Protein AF-A0A958C5R4-F1 (afdb_monomer)

Solvent-accessible surface area (backbone atoms only — not comparable to full-atom values): 11980 Å² total; per-residue (Å²): 139,87,85,83,85,81,81,82,80,84,80,78,79,59,73,69,59,58,53,53,52,53,52,54,52,53,56,53,52,53,53,55,43,51,61,51,48,61,45,101,79,60,52,79,86,59,28,69,78,66,82,50,62,76,49,73,62,25,54,48,51,57,56,62,72,44,76,80,83,72,62,83,81,69,66,73,81,68,53,50,37,30,40,40,36,58,61,60,39,29,30,43,47,38,73,72,65,40,56,92,70,32,37,52,25,39,54,88,79,58,67,60,53,90,69,40,35,44,37,62,84,44,87,55,32,48,82,47,95,88,20,85,71,52,66,51,62,72,54,56,16,40,46,45,50,90,65,69,73,25,41,48,79,48,59,62,44,7,30,8,51,69,34,65,32,50,45,70,87,26,12,20,16,26,37,21,36,48,78,69,82,78,58,83,93,59,85,82,53,66,62,41,74,39,58,44,39,6,47,53,62,34,21,33,31,24,28,48,113

pLDDT: mean 83.39, std 17.97, range [44.22, 98.81]

Nearest PDB structures (foldseek):
  7ryj-assembly1_F  TM=4.492E-01  e=8.070E+00  Mus musculus papillomavirus type 1
  5y9f-assembly1_E  TM=4.064E-01  e=7.581E+00  human papillomavirus 59
  8bmw-assembly1_F  TM=3.894E-01  e=9.734E+00  Saccharolobus solfataricus

Radius of gyration: 29.92 Å; Cα contacts (8 Å, |Δi|>4): 348; chains: 1; bounding box: 84×42×96 Å

Mean predicted aligned error: 13.27 Å

Structure (mmCIF, N/CA/C/O backbone):
data_AF-A0A958C5R4-F1
#
_entry.id   AF-A0A958C5R4-F1
#
loop_
_atom_site.group_PDB
_atom_site.id
_atom_site.type_symbol
_atom_site.label_atom_id
_atom_site.label_alt_id
_atom_site.label_comp_id
_atom_site.label_asym_id
_atom_site.label_entity_id
_atom_site.label_seq_id
_atom_site.pdbx_PDB_ins_code
_atom_site.Cartn_x
_atom_site.Cartn_y
_atom_site.Cartn_z
_atom_site.occupancy
_atom_site.B_iso_or_equiv
_atom_site.auth_seq_id
_atom_site.auth_comp_id
_atom_site.auth_asym_id
_atom_site.auth_atom_id
_atom_site.pdbx_PDB_model_num
ATOM 1 N N . MET A 1 1 ? -66.692 1.083 76.620 1.00 44.22 1 MET A N 1
ATOM 2 C CA . MET A 1 1 ? -66.179 1.530 75.309 1.00 44.22 1 MET A CA 1
ATOM 3 C C . MET A 1 1 ? -64.827 2.173 75.568 1.00 44.22 1 MET A C 1
ATOM 5 O O . MET A 1 1 ? -64.800 3.294 76.047 1.00 44.22 1 MET A O 1
ATOM 9 N N . ASN A 1 2 ? -63.740 1.416 75.394 1.00 45.97 2 ASN A N 1
ATOM 10 C CA . ASN A 1 2 ? -62.370 1.909 75.559 1.00 45.97 2 ASN A CA 1
ATOM 11 C C . ASN A 1 2 ? -61.794 2.151 74.167 1.00 45.97 2 ASN A C 1
ATOM 13 O O . ASN A 1 2 ? -61.670 1.206 73.391 1.00 45.97 2 ASN A O 1
ATOM 17 N N . ASP A 1 3 ? -61.487 3.408 73.876 1.00 56.22 3 ASP A N 1
ATOM 18 C CA . ASP A 1 3 ? -60.879 3.858 72.631 1.00 56.22 3 ASP A CA 1
ATOM 19 C C . ASP A 1 3 ? -59.383 4.100 72.882 1.00 56.22 3 ASP A C 1
ATOM 21 O O . ASP A 1 3 ? -58.994 5.008 73.618 1.00 56.22 3 ASP A O 1
ATOM 25 N N . THR A 1 4 ? -58.539 3.215 72.351 1.00 57.19 4 THR A N 1
ATOM 26 C CA . THR A 1 4 ? -57.075 3.308 72.426 1.00 57.19 4 THR A CA 1
ATOM 27 C C . THR A 1 4 ? -56.535 3.896 71.129 1.00 57.19 4 THR A C 1
ATOM 29 O O . THR A 1 4 ? -56.250 3.176 70.172 1.00 57.19 4 THR A O 1
ATOM 32 N N . SER A 1 5 ? -56.351 5.217 71.110 1.00 58.59 5 SER A N 1
ATOM 33 C CA . SER A 1 5 ? -55.687 5.932 70.021 1.00 58.59 5 SER A CA 1
ATOM 34 C C . SER A 1 5 ? -54.175 5.659 70.029 1.00 58.59 5 SER A C 1
ATOM 36 O O . SER A 1 5 ? -53.445 6.124 70.909 1.00 58.59 5 SER A O 1
ATOM 38 N N . HIS A 1 6 ? -53.690 4.916 69.034 1.00 54.75 6 HIS A N 1
ATOM 39 C CA . HIS A 1 6 ? -52.265 4.679 68.797 1.00 54.75 6 HIS A CA 1
ATOM 40 C C . HIS A 1 6 ? -51.631 5.853 68.032 1.00 54.75 6 HIS A C 1
ATOM 42 O O . HIS A 1 6 ? -51.806 6.004 66.824 1.00 54.75 6 HIS A O 1
ATOM 48 N N . THR A 1 7 ? -50.833 6.668 68.722 1.00 63.00 7 THR A N 1
ATOM 49 C CA . THR A 1 7 ? -50.049 7.750 68.109 1.00 63.00 7 THR A CA 1
ATOM 50 C C . THR A 1 7 ? -48.754 7.194 67.507 1.00 63.00 7 THR A C 1
ATOM 52 O O . THR A 1 7 ? -47.780 6.939 68.218 1.00 63.00 7 THR A O 1
ATOM 55 N N . GLN A 1 8 ? -48.712 7.001 66.186 1.00 56.62 8 GLN A N 1
ATOM 56 C CA . GLN A 1 8 ? -47.483 6.636 65.473 1.00 56.62 8 GLN A CA 1
ATOM 57 C C . GLN A 1 8 ? -46.530 7.837 65.353 1.00 56.62 8 GLN A C 1
ATOM 59 O O . GLN A 1 8 ? -46.788 8.791 64.620 1.00 56.62 8 GLN A O 1
ATOM 64 N N . ARG A 1 9 ? -45.382 7.779 66.041 1.00 54.16 9 ARG A N 1
ATOM 65 C CA . ARG A 1 9 ? -44.265 8.716 65.837 1.00 54.16 9 ARG A CA 1
ATOM 66 C C . ARG A 1 9 ? -43.433 8.280 64.626 1.00 54.16 9 ARG A C 1
ATOM 68 O O . ARG A 1 9 ? -42.662 7.328 64.719 1.00 54.16 9 ARG A O 1
ATOM 75 N N . LYS A 1 10 ? -43.539 9.014 63.514 1.00 55.38 10 LYS A N 1
ATOM 76 C CA . LYS A 1 10 ? -42.604 8.919 62.380 1.00 55.38 10 LYS A CA 1
ATOM 77 C C . LYS A 1 10 ? -41.211 9.373 62.833 1.00 55.38 10 LYS A C 1
ATOM 79 O O . LYS A 1 10 ? -41.005 10.549 63.117 1.00 55.38 10 LYS A O 1
ATOM 84 N N . ARG A 1 11 ? -40.257 8.443 62.919 1.00 60.88 11 ARG A N 1
ATOM 85 C CA . ARG A 1 11 ? -38.833 8.748 63.128 1.00 60.88 11 ARG A CA 1
ATOM 86 C C . ARG A 1 11 ? -38.201 9.064 61.772 1.00 60.88 11 ARG A C 1
ATOM 88 O O . ARG A 1 11 ? -37.982 8.160 60.975 1.00 60.88 11 ARG A O 1
ATOM 95 N N . SER A 1 12 ? -37.942 10.339 61.501 1.00 61.47 12 SER A N 1
ATOM 96 C CA . SER A 1 12 ? -37.156 10.774 60.344 1.00 61.47 12 SER A CA 1
ATOM 97 C C . SER A 1 12 ? -35.671 10.510 60.597 1.00 61.47 12 SER A C 1
ATOM 99 O O . SER A 1 12 ? -35.132 10.951 61.613 1.00 61.47 12 SER A O 1
ATOM 101 N N . LEU A 1 13 ? -35.009 9.800 59.683 1.00 56.59 13 LEU A N 1
ATOM 102 C CA . LEU A 1 13 ? -33.555 9.623 59.709 1.00 56.59 13 LEU A CA 1
ATOM 103 C C . LEU A 1 13 ? -32.850 10.974 59.470 1.00 56.59 13 LEU A C 1
ATOM 105 O O . LEU A 1 13 ? -33.312 11.752 58.631 1.00 56.59 13 LEU A O 1
ATOM 109 N N . PRO A 1 14 ? -31.747 11.272 60.182 1.00 67.06 14 PRO A N 1
ATOM 110 C CA . PRO A 1 14 ? -31.005 12.517 60.012 1.00 67.06 14 PRO A CA 1
ATOM 111 C C . PRO A 1 14 ? -30.354 12.577 58.624 1.00 67.06 14 PRO A C 1
ATOM 113 O O . PRO A 1 14 ? -29.854 11.572 58.123 1.00 67.06 14 PRO A O 1
ATOM 116 N N . ALA A 1 15 ? -30.318 13.766 58.016 1.00 65.38 15 ALA A N 1
ATOM 117 C CA . ALA A 1 15 ? -29.816 14.001 56.655 1.00 65.38 15 ALA A CA 1
ATOM 118 C C . ALA A 1 15 ? -28.397 13.447 56.388 1.00 65.38 15 ALA A C 1
ATOM 120 O O . ALA A 1 15 ? -28.083 13.049 55.270 1.00 65.38 15 ALA A O 1
ATOM 121 N N . VAL A 1 16 ? -27.560 13.342 57.425 1.00 64.06 16 VAL A N 1
ATOM 122 C CA . VAL A 1 16 ? -26.203 12.772 57.350 1.00 64.06 16 VAL A CA 1
ATOM 123 C C . VAL A 1 16 ? -26.216 11.271 57.019 1.00 64.06 16 VAL A C 1
ATOM 125 O O . VAL A 1 16 ? -25.330 10.790 56.316 1.00 64.06 16 VAL A O 1
ATOM 128 N N . ALA A 1 17 ? -27.243 10.532 57.452 1.00 65.12 17 ALA A N 1
ATOM 129 C CA . ALA A 1 17 ? -27.388 9.113 57.128 1.00 65.12 17 ALA A CA 1
ATOM 130 C C . ALA A 1 17 ? -27.683 8.895 55.632 1.00 65.12 17 ALA A C 1
ATOM 132 O O . ALA A 1 17 ? -27.160 7.957 55.038 1.00 65.12 17 ALA A O 1
ATOM 133 N N . TRP A 1 18 ? -28.450 9.790 55.001 1.00 63.19 18 TRP A N 1
ATOM 134 C CA . TRP A 1 18 ? -28.736 9.722 53.562 1.00 63.19 18 TRP A CA 1
ATOM 135 C C . TRP A 1 18 ? -27.499 10.006 52.702 1.00 63.19 18 TRP A C 1
ATOM 137 O O . TRP A 1 18 ? -27.281 9.330 51.700 1.00 63.19 18 TRP A O 1
ATOM 147 N N . LEU A 1 19 ? -26.654 10.949 53.126 1.00 64.25 19 LEU A N 1
ATOM 148 C CA . LEU A 1 19 ? -25.398 11.281 52.446 1.00 64.25 19 LEU A CA 1
ATOM 149 C C . LEU A 1 19 ? -24.385 10.127 52.484 1.00 64.25 19 LEU A C 1
ATOM 151 O O . LEU A 1 19 ? -23.763 9.818 51.469 1.00 64.25 19 LEU A O 1
ATOM 155 N N . LEU A 1 20 ? -24.259 9.448 53.628 1.00 56.88 20 LEU A N 1
ATOM 156 C CA . LEU A 1 20 ? -23.378 8.285 53.766 1.00 56.88 20 LEU A CA 1
ATOM 157 C C . LEU A 1 20 ? -23.868 7.081 52.952 1.00 56.88 20 LEU A C 1
ATOM 159 O O . LEU A 1 20 ? -23.051 6.407 52.330 1.00 56.88 20 LEU A O 1
ATOM 163 N N . ILE A 1 21 ? -25.183 6.840 52.895 1.00 61.22 21 ILE A N 1
ATOM 164 C CA . ILE A 1 21 ? -25.762 5.782 52.051 1.00 61.22 21 ILE A CA 1
ATOM 165 C C . ILE A 1 21 ? -25.516 6.078 50.563 1.00 61.22 21 ILE A C 1
ATOM 167 O O . ILE A 1 21 ? -25.144 5.171 49.822 1.00 61.22 21 ILE A O 1
ATOM 171 N N . GLY A 1 22 ? -25.650 7.337 50.131 1.00 58.34 22 GLY A N 1
ATOM 172 C CA . GLY A 1 22 ? -25.361 7.743 48.751 1.00 58.34 22 GLY A CA 1
ATOM 173 C C . GLY A 1 22 ? -23.897 7.530 48.345 1.00 58.34 22 GLY A C 1
ATOM 174 O O . GLY A 1 22 ? -23.628 6.979 47.280 1.00 58.34 22 GLY A O 1
ATOM 175 N N . LEU A 1 23 ? -22.945 7.898 49.211 1.00 58.50 23 LEU A N 1
ATOM 176 C CA . LEU A 1 23 ? -21.508 7.707 48.962 1.00 58.50 23 LEU A CA 1
ATOM 177 C C . LEU A 1 23 ? -21.096 6.225 48.942 1.00 58.50 23 L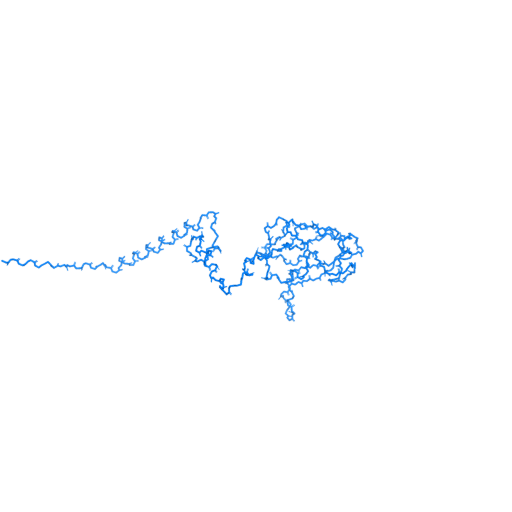EU A C 1
ATOM 179 O O . LEU A 1 23 ? -20.324 5.818 48.074 1.00 58.50 23 LEU A O 1
ATOM 183 N N . LEU A 1 24 ? -21.634 5.406 49.853 1.00 53.16 24 LEU A N 1
ATOM 184 C CA . LEU A 1 24 ? -21.385 3.958 49.877 1.00 53.16 24 LEU A CA 1
ATOM 185 C C . LEU A 1 24 ? -21.985 3.243 48.658 1.00 53.16 24 LEU A C 1
ATOM 187 O O . LEU A 1 24 ? -21.335 2.367 48.092 1.00 53.16 24 LEU A O 1
ATOM 191 N N . ALA A 1 25 ? -23.182 3.638 48.213 1.00 57.00 25 ALA A N 1
ATOM 192 C CA . ALA A 1 25 ? -23.787 3.093 46.999 1.00 57.00 25 ALA A CA 1
ATOM 193 C C . ALA A 1 25 ? -22.985 3.463 45.737 1.00 57.00 25 ALA A C 1
ATOM 195 O O . ALA A 1 25 ? -22.762 2.606 44.884 1.00 57.00 25 ALA A O 1
ATOM 196 N N . GLY A 1 26 ? -22.486 4.703 45.644 1.00 53.41 26 GLY A N 1
ATOM 197 C CA . GLY A 1 26 ? -21.650 5.147 44.523 1.00 53.41 26 GLY A CA 1
ATOM 198 C C . GLY A 1 26 ? -20.307 4.410 44.431 1.00 53.41 26 GLY A C 1
ATOM 199 O O . GLY A 1 26 ? -19.905 3.990 43.348 1.00 53.41 26 GLY A O 1
ATOM 200 N N . ALA A 1 27 ? -19.637 4.188 45.566 1.00 48.78 27 ALA A N 1
ATOM 201 C CA . ALA A 1 27 ? -18.356 3.479 45.601 1.00 48.78 27 ALA A CA 1
ATOM 202 C C . ALA A 1 27 ? -18.486 1.982 45.255 1.00 48.78 27 ALA A C 1
ATOM 204 O O . ALA A 1 27 ? -17.619 1.431 44.581 1.00 48.78 27 ALA A O 1
ATOM 205 N N . LEU A 1 28 ? -19.576 1.325 45.672 1.00 49.25 28 LEU A N 1
ATOM 206 C CA . LEU A 1 28 ? -19.842 -0.083 45.344 1.00 49.25 28 LEU A CA 1
ATOM 207 C C . LEU A 1 28 ? -20.257 -0.285 43.877 1.00 49.25 28 LEU A C 1
ATOM 209 O O . LEU A 1 28 ? -19.935 -1.314 43.287 1.00 49.25 28 LEU A O 1
ATOM 213 N N . ALA A 1 29 ? -20.930 0.695 43.267 1.00 52.41 29 ALA A N 1
ATOM 214 C CA . ALA A 1 29 ? -21.276 0.641 41.847 1.00 52.41 29 ALA A CA 1
ATOM 215 C C . ALA A 1 29 ? -20.031 0.732 40.944 1.00 52.41 29 ALA A C 1
ATOM 217 O O . ALA A 1 29 ? -19.926 -0.010 39.968 1.00 52.41 29 ALA A O 1
ATOM 218 N N . MET A 1 30 ? -19.046 1.569 41.300 1.00 52.19 30 MET A N 1
ATOM 219 C CA . MET A 1 30 ? -17.800 1.687 40.527 1.00 52.19 30 MET A CA 1
ATOM 220 C C . MET A 1 30 ? -16.919 0.431 40.603 1.00 52.19 30 MET A C 1
ATOM 222 O O . MET A 1 30 ? -16.337 0.038 39.594 1.00 52.19 30 MET A O 1
ATOM 226 N N . THR A 1 31 ? -16.828 -0.232 41.761 1.00 49.84 31 THR A N 1
ATOM 227 C CA . THR A 1 31 ? -16.002 -1.446 41.902 1.00 49.84 31 THR A CA 1
ATOM 228 C C . THR A 1 31 ? -16.618 -2.660 41.205 1.00 49.84 31 THR A C 1
ATOM 230 O O . THR A 1 31 ? -15.887 -3.491 40.669 1.00 49.84 31 THR A O 1
ATOM 233 N N . ALA A 1 32 ? -17.950 -2.749 41.139 1.00 49.34 32 ALA A N 1
ATOM 234 C CA . ALA A 1 32 ? -18.644 -3.795 40.388 1.00 49.34 32 ALA A CA 1
ATOM 235 C C . ALA A 1 32 ? -18.509 -3.621 38.863 1.00 49.34 32 ALA A C 1
ATOM 237 O O . ALA A 1 32 ? -18.335 -4.614 38.154 1.00 49.34 32 ALA A O 1
ATOM 238 N N . TRP A 1 33 ? -18.531 -2.376 38.369 1.00 48.91 33 TRP A N 1
ATOM 239 C CA . TRP A 1 33 ? -18.278 -2.066 36.956 1.00 48.91 33 TRP A CA 1
ATOM 240 C C . TRP A 1 33 ? -16.831 -2.414 36.567 1.00 48.91 33 TRP A C 1
ATOM 242 O O . TRP A 1 33 ? -16.599 -3.122 35.589 1.00 48.91 33 TRP A O 1
ATOM 252 N N . GLN A 1 34 ? -15.857 -2.059 37.414 1.00 52.00 34 GLN A N 1
ATOM 253 C CA . GLN A 1 34 ? -14.451 -2.441 37.221 1.00 52.00 34 GLN A CA 1
ATOM 254 C C . GLN A 1 34 ? -14.218 -3.961 37.278 1.00 52.00 34 GLN A C 1
ATOM 256 O O . GLN A 1 34 ? -13.363 -4.464 36.557 1.00 52.00 34 GLN A O 1
ATOM 261 N N . ALA A 1 35 ? -14.971 -4.714 38.085 1.00 49.44 35 ALA A N 1
ATOM 262 C CA . ALA A 1 35 ? -14.806 -6.167 38.188 1.00 49.44 35 ALA A CA 1
ATOM 263 C C . ALA A 1 35 ? -15.341 -6.944 36.967 1.00 49.44 35 ALA A C 1
ATOM 265 O O . ALA A 1 35 ? -14.820 -8.018 36.668 1.00 49.44 35 ALA A O 1
ATOM 266 N N . ARG A 1 36 ? -16.350 -6.425 36.247 1.00 53.72 36 ARG A N 1
ATOM 267 C CA . ARG A 1 36 ? -16.860 -7.039 35.000 1.00 53.72 36 ARG A CA 1
ATOM 268 C C . ARG A 1 36 ? -16.048 -6.634 33.770 1.00 53.72 36 ARG A C 1
ATOM 270 O O . ARG A 1 36 ? -15.741 -7.494 32.950 1.00 53.72 36 ARG A O 1
ATOM 277 N N . ALA A 1 37 ? -15.600 -5.381 33.718 1.00 52.75 37 ALA A N 1
ATOM 278 C CA . ALA A 1 37 ? -14.708 -4.880 32.673 1.00 52.75 37 ALA A CA 1
ATOM 279 C C . ALA A 1 37 ? -13.269 -5.445 32.752 1.00 52.75 37 ALA A C 1
ATOM 281 O O . ALA A 1 37 ? -12.486 -5.271 31.824 1.00 52.75 37 ALA A O 1
ATOM 282 N N . ALA A 1 38 ? -12.891 -6.116 33.848 1.00 51.91 38 ALA A N 1
ATOM 283 C CA . ALA A 1 38 ? -11.542 -6.657 34.060 1.00 51.91 38 ALA A CA 1
ATOM 284 C C . ALA A 1 38 ? -11.371 -8.144 33.686 1.00 51.91 38 ALA A C 1
ATOM 286 O O . ALA A 1 38 ? -10.295 -8.710 33.901 1.00 51.91 38 ALA A O 1
ATOM 287 N N . GLY A 1 39 ? -12.395 -8.803 33.130 1.00 65.38 39 GLY A N 1
ATOM 288 C CA . GLY A 1 39 ? -12.198 -10.111 32.500 1.00 65.38 39 GLY A CA 1
ATOM 289 C C . GLY A 1 39 ? -11.230 -9.974 31.321 1.00 65.38 39 GLY A C 1
ATOM 290 O O . GLY A 1 39 ? -11.323 -9.009 30.570 1.00 65.38 39 GLY A O 1
ATOM 291 N N . SER A 1 40 ? -10.311 -10.925 31.127 1.00 64.56 40 SER A N 1
ATOM 292 C CA . SER A 1 40 ? -9.223 -10.881 30.127 1.00 64.56 40 SER A CA 1
ATOM 293 C C . SER A 1 40 ? -9.664 -10.896 28.646 1.00 64.56 40 SER A C 1
ATOM 295 O O . SER A 1 40 ? -8.904 -11.320 27.781 1.00 64.56 40 SER A O 1
ATOM 297 N N . GLY A 1 41 ? -10.891 -10.480 28.346 1.00 73.94 41 GLY A N 1
ATOM 298 C CA . GLY A 1 41 ? -11.474 -10.395 27.009 1.00 73.94 41 GLY A CA 1
ATOM 299 C C . GLY A 1 41 ? -12.516 -9.284 26.868 1.00 73.94 41 GLY A C 1
ATOM 300 O O . GLY A 1 41 ? -13.236 -9.271 25.876 1.00 73.94 41 GLY A O 1
ATOM 301 N N . TYR A 1 42 ? -12.628 -8.383 27.848 1.00 80.12 42 TYR A N 1
ATOM 302 C CA . TYR A 1 42 ? -13.457 -7.192 27.712 1.00 80.12 42 TYR A CA 1
ATOM 303 C C . TYR A 1 42 ? -12.706 -6.133 26.899 1.00 80.12 42 TYR A C 1
ATOM 305 O O . TYR A 1 42 ? -11.611 -5.709 27.274 1.00 80.12 42 TYR A O 1
ATOM 313 N N . ASP A 1 43 ? -13.306 -5.715 25.788 1.00 80.50 43 ASP A N 1
ATOM 314 C CA . ASP A 1 43 ? -12.865 -4.576 24.994 1.00 80.50 43 ASP A CA 1
ATOM 315 C C . ASP A 1 43 ? -13.890 -3.440 25.164 1.00 80.50 43 ASP A C 1
ATOM 317 O O . ASP A 1 43 ? -15.019 -3.574 24.687 1.00 80.50 43 ASP A O 1
ATOM 321 N N . PRO A 1 44 ? -13.535 -2.319 25.818 1.00 80.50 44 PRO A N 1
ATOM 322 C CA . PRO A 1 44 ? -14.449 -1.194 26.007 1.00 80.50 44 PRO A CA 1
ATOM 323 C C . PRO A 1 44 ? -14.918 -0.553 24.692 1.00 80.50 44 PRO A C 1
ATOM 325 O O . PRO A 1 44 ? -15.834 0.259 24.721 1.00 80.50 44 PRO A O 1
ATOM 328 N N . GLN A 1 45 ? -14.308 -0.882 23.549 1.00 77.19 45 GLN A N 1
ATOM 329 C CA . GLN A 1 45 ? -14.789 -0.443 22.236 1.00 77.19 45 GLN A CA 1
ATOM 330 C C . GLN A 1 45 ? -15.974 -1.269 21.721 1.00 77.19 45 GLN A C 1
ATOM 332 O O . GLN A 1 45 ? -16.660 -0.825 20.804 1.00 77.19 45 GLN A O 1
ATOM 337 N N . LEU A 1 46 ? -16.203 -2.462 22.278 1.00 79.75 46 LEU A N 1
ATOM 338 C CA . LEU A 1 46 ? -17.304 -3.353 21.901 1.00 79.75 46 LEU A CA 1
ATOM 339 C C . LEU A 1 46 ? -18.529 -3.218 22.818 1.00 79.75 46 LEU A C 1
ATOM 341 O O . LEU A 1 46 ? -19.582 -3.750 22.480 1.00 79.75 46 LEU A O 1
ATOM 345 N N . ASP A 1 47 ? -18.389 -2.531 23.955 1.00 82.06 47 ASP A N 1
ATOM 346 C CA . ASP A 1 47 ? -19.488 -2.155 24.853 1.00 82.06 47 ASP A CA 1
ATOM 347 C C . ASP A 1 47 ? -20.036 -0.786 24.423 1.00 82.06 47 ASP A C 1
ATOM 349 O O . ASP A 1 47 ? -19.576 0.271 24.871 1.00 82.06 47 ASP A O 1
ATOM 353 N N . VAL A 1 48 ? -20.956 -0.820 23.462 1.00 82.69 48 VAL A N 1
ATOM 354 C CA . VAL A 1 48 ? -21.467 0.360 22.753 1.00 82.69 48 VAL A CA 1
ATOM 355 C C . VAL A 1 48 ? -22.451 1.138 23.622 1.00 82.69 48 VAL A C 1
ATOM 357 O O . VAL A 1 48 ? -22.530 2.360 23.504 1.00 82.69 48 VAL A O 1
ATOM 360 N N . ASN A 1 49 ? -23.166 0.452 24.516 1.00 83.50 49 ASN A N 1
ATOM 361 C CA . ASN A 1 49 ? -24.110 1.084 25.438 1.00 83.50 49 ASN A CA 1
ATOM 362 C C . ASN A 1 49 ? -23.464 1.482 26.786 1.00 83.50 49 ASN A C 1
ATOM 364 O O . ASN A 1 49 ? -24.099 2.147 27.611 1.00 83.50 49 ASN A O 1
ATOM 368 N N . HIS A 1 50 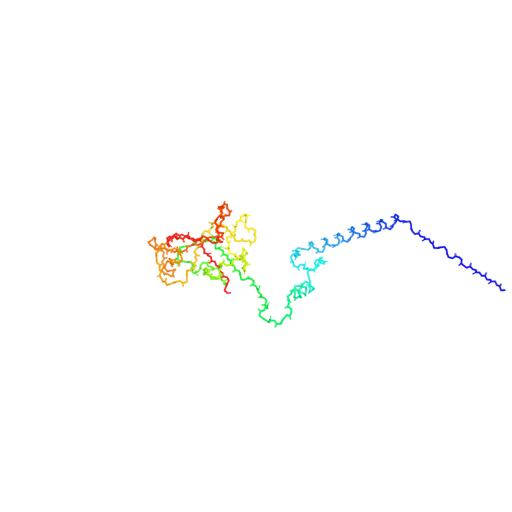? -22.190 1.124 26.981 1.00 86.19 50 HIS A N 1
ATOM 369 C CA . HIS A 1 50 ? -21.375 1.399 28.163 1.00 86.19 50 HIS A CA 1
ATOM 370 C C . HIS A 1 50 ? -21.946 0.815 29.471 1.00 86.19 50 HIS A C 1
ATOM 372 O O . HIS A 1 50 ? -21.740 1.378 30.556 1.00 86.19 50 HIS A O 1
ATOM 378 N N . ASP A 1 51 ? -22.657 -0.316 29.404 1.00 87.62 51 ASP A N 1
ATOM 379 C CA . ASP A 1 51 ? -23.250 -0.984 30.571 1.00 87.62 51 ASP A CA 1
ATOM 380 C C . ASP A 1 51 ? -22.258 -1.877 31.349 1.00 87.62 51 ASP A C 1
ATOM 382 O O . ASP A 1 51 ? -22.549 -2.347 32.459 1.00 87.62 51 ASP A O 1
ATOM 386 N N . GLY A 1 52 ? -21.041 -2.032 30.822 1.00 85.38 52 GLY A N 1
ATOM 387 C CA . GLY A 1 52 ? -19.963 -2.846 31.371 1.00 85.38 52 GLY A CA 1
ATOM 388 C C . GLY A 1 52 ? -20.050 -4.326 30.994 1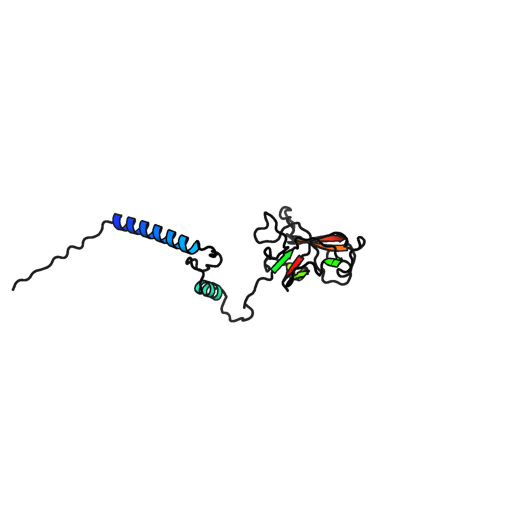.00 85.38 52 GLY A C 1
ATOM 389 O O . GLY A 1 52 ? -19.381 -5.147 31.636 1.00 85.38 52 GLY A O 1
ATOM 390 N N . VAL A 1 53 ? -20.883 -4.703 30.018 1.00 85.12 53 VAL A N 1
ATOM 391 C CA . VAL A 1 53 ? -21.081 -6.083 29.561 1.00 85.12 53 VAL A CA 1
ATOM 392 C C . VAL A 1 53 ? -21.282 -6.133 28.046 1.00 85.12 53 VAL A C 1
ATOM 394 O O . VAL A 1 53 ? -22.372 -5.884 27.562 1.00 85.12 53 VAL A O 1
ATOM 397 N N . ILE A 1 54 ? -20.302 -6.660 27.310 1.00 79.69 54 ILE A N 1
ATOM 398 C CA . ILE A 1 54 ? -20.476 -6.951 25.876 1.00 79.69 54 ILE A CA 1
ATOM 399 C C . ILE A 1 54 ? -21.497 -8.088 25.698 1.00 79.69 54 ILE A C 1
ATOM 401 O O . ILE A 1 54 ? -21.222 -9.245 26.039 1.00 79.69 54 ILE A O 1
ATOM 405 N N . ASN A 1 55 ? -22.680 -7.778 25.174 1.00 86.94 55 ASN A N 1
ATOM 406 C CA . ASN A 1 55 ? -23.773 -8.722 24.970 1.00 86.94 55 ASN A CA 1
ATOM 407 C C . ASN A 1 55 ? -24.623 -8.387 23.723 1.00 86.94 55 ASN A C 1
ATOM 409 O O . ASN A 1 55 ? -24.229 -7.635 22.837 1.00 86.94 55 ASN A O 1
ATOM 413 N N . THR A 1 56 ? -25.794 -9.014 23.590 1.00 81.75 56 THR A N 1
ATOM 414 C CA . THR A 1 56 ? -26.693 -8.788 22.447 1.00 81.75 56 THR A CA 1
ATOM 415 C C . THR A 1 56 ? -27.248 -7.366 22.367 1.00 81.75 56 THR A C 1
ATOM 417 O O . THR A 1 56 ? -27.646 -6.953 21.282 1.00 81.75 56 THR A O 1
ATOM 420 N N . LEU A 1 57 ? -27.289 -6.626 23.477 1.00 84.31 57 LEU A N 1
ATOM 421 C CA . LEU A 1 57 ? -27.720 -5.229 23.507 1.00 84.31 57 LEU A CA 1
ATOM 422 C C . LEU A 1 57 ? -26.723 -4.327 22.780 1.00 84.31 57 LEU A C 1
ATOM 424 O O . LEU A 1 57 ? -27.163 -3.508 21.989 1.00 84.31 57 LEU A O 1
ATOM 428 N N . ASP A 1 58 ? -25.415 -4.546 22.913 1.00 82.75 58 ASP A N 1
ATOM 429 C CA . ASP A 1 58 ? -24.401 -3.802 22.147 1.00 82.75 58 ASP A CA 1
ATOM 430 C C . ASP A 1 58 ? -24.534 -4.025 20.645 1.00 82.75 58 ASP A C 1
ATOM 432 O O . ASP A 1 58 ? -24.394 -3.104 19.838 1.00 82.75 58 ASP A O 1
ATOM 436 N N . ILE A 1 59 ? -24.873 -5.258 20.258 1.00 78.81 59 ILE A N 1
ATOM 437 C CA . ILE A 1 59 ? -25.160 -5.607 18.865 1.00 78.81 59 ILE A CA 1
ATOM 438 C C . ILE A 1 59 ? -26.423 -4.879 18.394 1.00 78.81 59 ILE A C 1
ATOM 440 O O . ILE A 1 59 ? -26.443 -4.364 17.280 1.00 78.81 59 ILE A O 1
ATOM 444 N N . GLN A 1 60 ? -27.472 -4.820 19.219 1.00 80.06 60 GLN A N 1
ATOM 445 C CA . GLN A 1 60 ? -28.720 -4.120 18.899 1.00 80.06 60 GLN A CA 1
ATOM 446 C C . GLN A 1 60 ? -28.546 -2.598 18.860 1.00 80.06 60 GLN A C 1
ATOM 448 O O . GLN A 1 60 ? -29.148 -1.943 18.014 1.00 80.06 60 GLN A O 1
ATOM 453 N N . GLU A 1 61 ? -27.712 -2.030 19.724 1.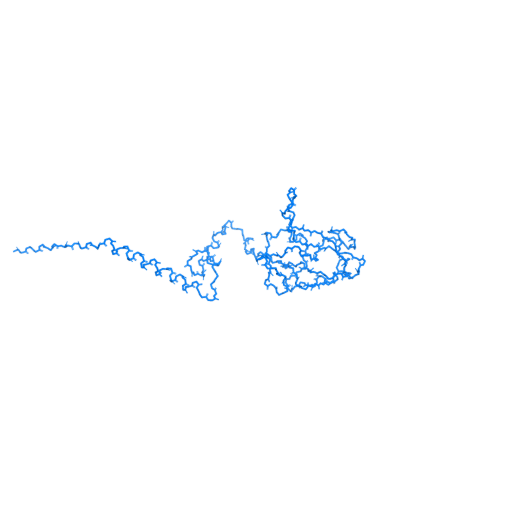00 78.75 61 GLU A N 1
ATOM 454 C CA . GLU A 1 61 ? -27.407 -0.600 19.758 1.00 78.75 61 GLU A CA 1
ATOM 455 C C . GLU A 1 61 ? -26.591 -0.208 18.526 1.00 78.75 61 GLU A C 1
ATOM 457 O O . GLU A 1 61 ? -26.963 0.710 17.796 1.00 78.75 61 GLU A O 1
ATOM 462 N N . THR A 1 62 ? -25.579 -1.014 18.193 1.00 74.25 62 THR A N 1
ATOM 463 C CA . THR A 1 62 ? -24.861 -0.900 16.920 1.00 74.25 62 THR A CA 1
ATOM 464 C C . THR A 1 62 ? -25.834 -1.011 15.747 1.00 74.25 62 THR A C 1
ATOM 466 O O . THR A 1 62 ? -25.854 -0.137 14.895 1.00 74.25 62 THR A O 1
ATOM 469 N N . ALA A 1 63 ? -26.695 -2.031 15.719 1.00 66.25 63 ALA A N 1
ATOM 470 C CA . ALA A 1 63 ? -27.638 -2.264 14.624 1.00 66.25 63 ALA A CA 1
ATOM 471 C C . ALA A 1 63 ? -28.765 -1.221 14.527 1.00 66.25 63 ALA A C 1
ATOM 473 O O . ALA A 1 63 ? -29.330 -1.051 13.454 1.00 66.25 63 ALA A O 1
ATOM 474 N N . SER A 1 64 ? -29.113 -0.533 15.617 1.00 65.44 64 SER A N 1
ATOM 475 C CA . SER A 1 64 ? -30.144 0.517 15.631 1.00 65.44 64 SER A CA 1
ATOM 476 C C . SER A 1 64 ? -29.589 1.901 15.297 1.00 65.44 64 SER A C 1
ATOM 478 O O . SER A 1 64 ? -30.315 2.725 14.744 1.00 65.44 64 SER A O 1
ATOM 480 N N . ALA A 1 65 ? -28.296 2.138 15.546 1.00 61.28 65 ALA A N 1
ATOM 481 C CA . ALA A 1 65 ? -27.564 3.271 14.983 1.00 61.28 65 ALA A CA 1
ATOM 482 C C . ALA A 1 65 ? -27.412 3.163 13.454 1.00 61.28 65 ALA A C 1
ATOM 484 O O . ALA A 1 65 ? -27.121 4.154 12.782 1.00 61.28 65 ALA A O 1
ATOM 485 N N . TRP A 1 66 ? -27.613 1.967 12.894 1.00 58.62 66 TRP A N 1
ATOM 486 C CA . TRP A 1 66 ? -27.654 1.744 11.458 1.00 58.62 66 TRP A CA 1
ATOM 487 C C . TRP A 1 66 ? -29.084 2.032 11.012 1.00 58.62 66 TRP A C 1
ATOM 489 O O . TRP A 1 66 ? -30.003 1.260 11.273 1.00 58.62 66 TRP A O 1
ATOM 499 N N . ASP A 1 67 ? -29.267 3.205 10.406 1.00 55.25 67 ASP A N 1
ATOM 500 C CA . ASP A 1 67 ? -30.523 3.660 9.816 1.00 55.25 67 ASP A CA 1
ATOM 501 C C . ASP A 1 67 ? -31.251 2.501 9.113 1.00 55.25 67 ASP A C 1
ATOM 503 O O . ASP A 1 67 ? -30.784 1.936 8.124 1.00 55.25 67 ASP A O 1
ATOM 507 N N . THR A 1 68 ? -32.411 2.133 9.654 1.00 48.94 68 THR A N 1
ATOM 508 C CA . THR A 1 68 ? -33.275 1.050 9.167 1.00 48.94 68 THR A CA 1
ATOM 509 C C . THR A 1 68 ? -34.037 1.446 7.902 1.00 48.94 68 THR A C 1
ATOM 511 O O . THR A 1 68 ? -35.076 0.860 7.596 1.00 48.94 68 THR A O 1
ATOM 514 N N . SER A 1 69 ? -33.505 2.375 7.100 1.00 56.25 69 SER A N 1
ATOM 515 C CA . SER A 1 69 ? -34.029 2.733 5.777 1.00 56.25 69 SER A CA 1
ATOM 516 C C . SER A 1 69 ? -34.028 1.570 4.771 1.00 56.25 69 SER A C 1
ATOM 518 O O . SER A 1 69 ? -34.486 1.726 3.640 1.00 56.25 69 SER A O 1
ATOM 520 N N . GLY A 1 70 ? -33.654 0.362 5.201 1.00 45.97 70 GLY A N 1
ATOM 521 C CA . GLY A 1 70 ? -34.037 -0.871 4.525 1.00 45.97 70 GLY A CA 1
ATOM 522 C C . GLY A 1 70 ? -33.196 -1.149 3.294 1.00 45.97 70 GLY A C 1
ATOM 523 O O . GLY A 1 70 ? -33.664 -1.848 2.400 1.00 45.97 70 GLY A O 1
ATOM 524 N N . ASP A 1 71 ? -31.970 -0.624 3.254 1.00 56.97 71 ASP A N 1
ATOM 525 C CA . ASP A 1 71 ? -30.996 -0.995 2.242 1.00 56.97 71 ASP A CA 1
ATOM 526 C C . ASP A 1 71 ? -30.195 -2.235 2.701 1.00 56.97 71 ASP A C 1
ATOM 528 O O . ASP A 1 71 ? -29.271 -2.118 3.513 1.00 56.97 71 ASP A O 1
ATOM 532 N N . PRO A 1 72 ? -30.507 -3.446 2.198 1.00 53.12 72 PRO A N 1
ATOM 533 C CA . PRO A 1 72 ? -29.745 -4.658 2.496 1.00 53.12 72 PRO A CA 1
ATOM 534 C C . PRO A 1 72 ? -28.323 -4.642 1.907 1.00 53.12 72 PRO A C 1
ATOM 536 O O . PRO A 1 72 ? -27.603 -5.628 2.047 1.00 53.12 72 PRO A O 1
ATOM 539 N N . THR A 1 73 ? -27.890 -3.561 1.250 1.00 52.00 73 THR A N 1
ATOM 540 C CA . THR A 1 73 ? -26.492 -3.379 0.831 1.00 52.00 73 THR A CA 1
ATOM 541 C C . THR A 1 73 ? -25.596 -2.796 1.926 1.00 52.00 73 THR A C 1
ATOM 543 O O . THR A 1 73 ? -24.377 -2.898 1.819 1.00 52.00 73 THR A O 1
ATOM 546 N N . LEU A 1 74 ? -26.163 -2.280 3.025 1.00 48.94 74 LEU A N 1
ATOM 547 C CA . LEU A 1 74 ? -25.399 -1.848 4.205 1.00 48.94 74 LEU A CA 1
ATOM 548 C C . LEU A 1 74 ? -25.059 -3.004 5.158 1.00 48.94 74 LEU A C 1
ATOM 550 O O . LEU A 1 74 ? -24.551 -2.776 6.250 1.00 48.94 74 LEU A O 1
ATOM 554 N N . VAL A 1 75 ? -25.308 -4.255 4.759 1.00 47.53 75 VAL A N 1
ATOM 555 C CA . VAL A 1 75 ? -24.906 -5.442 5.516 1.00 47.53 75 VAL A CA 1
ATOM 556 C C . VAL A 1 75 ? -23.384 -5.533 5.488 1.00 47.53 75 VAL A C 1
ATOM 558 O O . VAL A 1 75 ? -22.793 -5.945 4.496 1.00 47.53 75 VAL A O 1
ATOM 561 N N . ASN A 1 76 ? -22.757 -5.192 6.610 1.00 48.06 76 ASN A N 1
ATOM 562 C CA . ASN A 1 76 ? -21.364 -5.512 6.879 1.00 48.06 76 ASN A CA 1
ATOM 563 C C . ASN A 1 76 ? -20.387 -4.878 5.873 1.00 48.06 76 ASN A C 1
ATOM 565 O O . ASN A 1 76 ? -19.690 -5.575 5.133 1.00 48.06 76 ASN A O 1
ATOM 569 N N . LEU A 1 77 ? -20.275 -3.545 5.893 1.00 57.84 77 LEU A N 1
ATOM 570 C CA . LEU A 1 77 ? -19.048 -2.889 5.439 1.00 57.84 77 LEU A CA 1
ATOM 571 C C . LEU A 1 77 ? -17.919 -3.298 6.400 1.00 57.84 77 LEU A C 1
ATOM 573 O O . LEU A 1 77 ? -17.472 -2.510 7.229 1.00 57.84 77 LEU A O 1
ATOM 577 N N . VAL A 1 78 ? -17.459 -4.553 6.312 1.00 64.00 78 VAL A N 1
ATOM 578 C CA . VAL A 1 78 ? -16.117 -4.910 6.757 1.00 64.00 78 VAL A CA 1
ATOM 579 C C . VAL A 1 78 ? -15.221 -3.995 5.952 1.00 64.00 78 VAL A C 1
ATOM 581 O O . VAL A 1 78 ? -15.022 -4.193 4.753 1.00 64.00 78 VAL A O 1
ATOM 584 N N . THR A 1 79 ? -14.755 -2.935 6.597 1.00 83.50 79 THR A N 1
ATOM 585 C CA . THR A 1 79 ? -13.819 -2.000 6.005 1.00 83.50 79 THR A CA 1
ATOM 586 C C . THR A 1 79 ? -12.657 -2.817 5.447 1.00 83.50 79 THR A C 1
ATOM 588 O O . THR A 1 79 ? -11.938 -3.455 6.225 1.00 83.50 79 THR A O 1
ATOM 591 N N . ARG A 1 80 ? -12.509 -2.847 4.110 1.00 94.31 80 ARG A N 1
ATOM 592 C CA . ARG A 1 80 ? -11.480 -3.658 3.443 1.00 94.31 80 ARG A CA 1
ATOM 593 C C . ARG A 1 80 ? -10.129 -3.360 4.085 1.00 94.31 80 ARG A C 1
ATOM 595 O O . ARG A 1 80 ? -9.747 -2.199 4.280 1.00 94.31 80 ARG A O 1
ATOM 602 N N . GLY A 1 81 ? -9.431 -4.429 4.453 1.00 96.56 81 GLY A N 1
ATOM 603 C CA . GLY A 1 81 ? -8.090 -4.339 4.997 1.00 96.56 81 GLY A CA 1
ATOM 604 C C . GLY A 1 81 ? -7.101 -3.923 3.914 1.00 96.56 81 GLY A C 1
ATOM 605 O O . GLY A 1 81 ? -7.168 -4.395 2.782 1.00 96.56 81 GLY A O 1
ATOM 606 N N . TYR A 1 82 ? -6.134 -3.089 4.263 1.00 98.31 82 TYR A N 1
ATOM 607 C CA . TYR A 1 82 ? -4.946 -2.874 3.443 1.00 98.31 82 TYR A CA 1
ATOM 608 C C . TYR A 1 82 ? -3.716 -2.840 4.335 1.00 98.31 82 TYR A C 1
ATOM 610 O O . TYR A 1 82 ? -3.795 -2.471 5.505 1.00 98.31 82 TYR A O 1
ATOM 618 N N . TYR A 1 83 ? -2.568 -3.236 3.808 1.00 98.50 83 TYR A N 1
ATOM 619 C CA . TYR A 1 83 ? -1.319 -3.169 4.550 1.00 98.50 83 TYR A CA 1
ATOM 620 C C . TYR A 1 83 ? -0.128 -3.000 3.613 1.00 98.50 83 TYR A C 1
ATOM 622 O O . TYR A 1 83 ? -0.247 -3.117 2.395 1.00 98.50 83 TYR A O 1
ATOM 630 N N . GLN A 1 84 ? 1.041 -2.717 4.179 1.00 98.50 84 GLN A N 1
ATOM 631 C CA . GLN A 1 84 ? 2.295 -2.751 3.439 1.00 98.50 84 GLN A CA 1
ATOM 632 C C . GLN A 1 84 ? 3.174 -3.884 3.976 1.00 98.50 84 GLN A C 1
ATOM 634 O O . GLN A 1 84 ? 3.268 -4.078 5.188 1.00 98.50 84 GLN A O 1
ATOM 639 N N . THR A 1 85 ? 3.825 -4.645 3.096 1.00 98.69 85 THR A N 1
ATOM 640 C CA . THR A 1 85 ? 4.646 -5.792 3.515 1.00 98.69 85 THR A CA 1
ATOM 641 C C . THR A 1 85 ? 5.865 -5.375 4.348 1.00 98.69 85 THR A C 1
ATOM 643 O O . THR A 1 85 ? 6.517 -4.358 4.096 1.00 98.69 85 THR A O 1
ATOM 646 N N . SER A 1 86 ? 6.235 -6.199 5.328 1.00 98.06 86 SER A N 1
ATOM 647 C CA . SER A 1 86 ? 7.444 -6.068 6.143 1.00 98.06 86 SER A CA 1
ATOM 648 C C . SER A 1 86 ? 8.688 -6.536 5.369 1.00 98.06 86 SER A C 1
ATOM 650 O O . SER A 1 86 ? 9.762 -5.941 5.490 1.00 98.06 86 SER A O 1
ATOM 652 N N . ALA A 1 87 ? 8.524 -7.550 4.518 1.00 98.38 87 ALA A N 1
ATOM 653 C CA . ALA A 1 87 ? 9.524 -7.993 3.560 1.00 98.38 87 ALA A CA 1
ATOM 654 C C . ALA A 1 87 ? 9.615 -7.034 2.364 1.00 98.38 87 ALA A C 1
ATOM 656 O O . ALA A 1 87 ? 8.647 -6.357 2.003 1.00 98.38 87 ALA A O 1
ATOM 657 N N . THR A 1 88 ? 10.790 -7.006 1.737 1.00 98.75 88 THR A N 1
ATOM 658 C CA . THR A 1 88 ? 11.023 -6.279 0.485 1.00 98.75 88 THR A CA 1
ATOM 659 C C . THR A 1 88 ? 11.334 -7.262 -0.633 1.00 98.75 88 THR A C 1
ATOM 661 O O . THR A 1 88 ? 12.006 -8.264 -0.398 1.00 98.75 88 THR A O 1
ATOM 664 N N . VAL A 1 89 ? 10.843 -6.980 -1.836 1.00 98.81 89 VAL A N 1
ATOM 665 C CA . VAL A 1 89 ? 10.980 -7.838 -3.014 1.00 98.81 89 VAL A CA 1
ATOM 666 C C . VAL A 1 89 ? 11.302 -7.007 -4.263 1.00 98.81 89 VAL A C 1
ATOM 668 O O . VAL A 1 89 ? 10.915 -5.833 -4.335 1.00 98.81 89 VAL A O 1
ATOM 671 N N . PRO A 1 90 ? 12.021 -7.563 -5.254 1.00 98.75 90 PRO A N 1
ATOM 672 C CA . PRO A 1 90 ? 12.162 -6.935 -6.566 1.00 98.75 90 PRO A CA 1
ATOM 673 C C . PRO A 1 90 ? 10.812 -6.855 -7.297 1.00 98.75 90 PRO A C 1
ATOM 675 O O . PRO A 1 90 ? 9.848 -7.539 -6.949 1.00 98.75 90 PRO A O 1
ATOM 678 N N . GLY A 1 91 ? 10.746 -6.035 -8.347 1.00 98.62 91 GLY A N 1
ATOM 679 C CA . GLY A 1 91 ? 9.510 -5.757 -9.085 1.00 98.62 91 GLY A CA 1
ATOM 680 C C . GLY A 1 91 ? 8.827 -7.002 -9.665 1.00 98.62 91 GLY A C 1
ATOM 681 O O . GLY A 1 91 ? 7.602 -7.074 -9.652 1.00 98.62 91 GLY A O 1
ATOM 682 N N . ASN A 1 92 ? 9.588 -8.015 -10.097 1.00 98.75 92 ASN A N 1
ATOM 683 C CA . ASN A 1 92 ? 9.034 -9.266 -10.638 1.00 98.75 92 ASN A CA 1
ATOM 684 C C . ASN A 1 92 ? 8.435 -10.219 -9.592 1.00 98.75 92 ASN A C 1
ATOM 686 O O . ASN A 1 92 ? 7.865 -11.243 -9.953 1.00 98.75 92 ASN A O 1
ATOM 690 N N . GLN A 1 93 ? 8.598 -9.917 -8.306 1.00 98.81 93 GLN A N 1
ATOM 691 C CA . GLN A 1 93 ? 8.043 -10.693 -7.195 1.00 98.81 93 GLN A CA 1
ATOM 692 C C . GLN A 1 93 ? 6.908 -9.941 -6.487 1.00 98.81 93 GLN A C 1
ATOM 694 O O . GLN A 1 93 ? 6.299 -10.472 -5.560 1.00 98.81 93 GLN A O 1
ATOM 699 N N . ALA A 1 94 ? 6.597 -8.711 -6.915 1.00 98.75 94 ALA A N 1
ATOM 700 C CA . ALA A 1 94 ? 5.628 -7.858 -6.2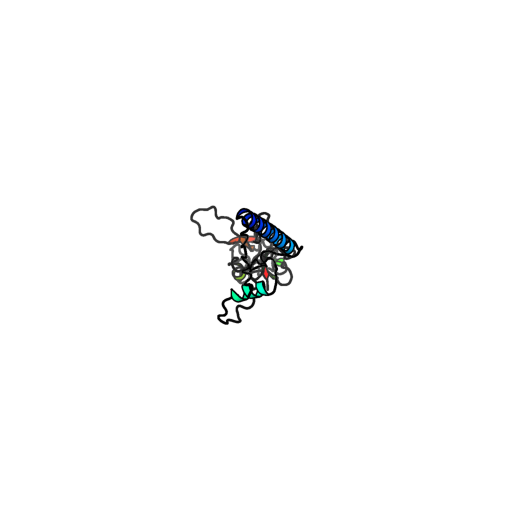35 1.00 98.75 94 ALA A CA 1
ATOM 701 C C . ALA A 1 94 ? 4.207 -8.451 -6.236 1.00 98.75 94 ALA A C 1
ATOM 703 O O . ALA A 1 94 ? 3.502 -8.343 -5.236 1.00 98.75 94 ALA A O 1
ATOM 704 N N . LEU A 1 95 ? 3.803 -9.132 -7.317 1.00 98.56 95 LEU A N 1
ATOM 705 C CA . LEU A 1 95 ? 2.442 -9.669 -7.459 1.00 98.56 95 LEU A CA 1
ATOM 706 C C . LEU A 1 95 ? 2.099 -10.782 -6.462 1.00 98.56 95 LEU A C 1
ATOM 708 O O . LEU A 1 95 ? 0.923 -10.999 -6.191 1.00 98.56 95 LEU A O 1
ATOM 712 N N . THR A 1 96 ? 3.104 -11.480 -5.934 1.00 98.50 96 THR A N 1
ATOM 713 C CA . THR A 1 96 ? 2.939 -12.632 -5.034 1.00 98.50 96 THR A CA 1
ATOM 714 C C . THR A 1 96 ? 3.452 -12.349 -3.623 1.00 98.50 96 THR A C 1
ATOM 716 O O . THR A 1 96 ? 3.618 -13.273 -2.835 1.00 98.50 96 THR A O 1
ATOM 719 N N . ALA A 1 97 ? 3.771 -11.091 -3.310 1.00 98.50 97 ALA A N 1
ATOM 720 C CA . ALA A 1 97 ? 4.328 -10.712 -2.013 1.00 98.50 97 ALA A CA 1
ATOM 721 C C . ALA A 1 97 ? 3.269 -10.594 -0.905 1.00 98.50 97 ALA A C 1
ATOM 723 O O . ALA A 1 97 ? 3.616 -10.590 0.276 1.00 98.50 97 ALA A O 1
ATOM 724 N N . CYS A 1 98 ? 1.999 -10.450 -1.282 1.00 98.69 98 CYS A N 1
ATOM 725 C CA . CYS A 1 98 ? 0.891 -10.326 -0.346 1.00 98.69 98 CYS A CA 1
ATOM 726 C C . CYS A 1 98 ? 0.501 -11.691 0.242 1.00 98.69 98 CYS A C 1
ATOM 728 O O . CYS A 1 98 ? 0.615 -12.727 -0.413 1.00 98.69 98 CYS A O 1
ATOM 730 N N . THR A 1 99 ? 0.046 -11.681 1.492 1.00 98.25 99 THR A N 1
ATOM 731 C CA . THR A 1 99 ? -0.484 -12.847 2.206 1.00 98.25 99 THR A CA 1
ATOM 732 C C . THR A 1 99 ? -1.786 -13.303 1.544 1.00 98.25 99 THR A C 1
ATOM 734 O O . THR A 1 99 ? -2.497 -12.496 0.953 1.00 98.25 99 THR A O 1
ATOM 737 N N . ALA A 1 100 ? -2.119 -14.592 1.644 1.00 97.69 100 ALA A N 1
ATOM 738 C CA . ALA A 1 100 ? -3.366 -15.130 1.096 1.00 97.69 100 ALA A CA 1
ATOM 739 C C . ALA A 1 100 ? -4.602 -14.325 1.557 1.00 97.69 100 ALA A C 1
ATOM 741 O O . ALA A 1 100 ? -4.706 -13.967 2.732 1.00 97.69 100 ALA A O 1
ATOM 742 N N . GLY A 1 101 ? -5.525 -14.055 0.626 1.00 97.19 101 GLY A N 1
ATOM 743 C CA . GLY A 1 101 ? -6.682 -13.169 0.828 1.00 97.19 101 GLY A CA 1
ATOM 744 C C . GLY A 1 101 ? -6.390 -11.682 0.591 1.00 97.19 101 GLY A C 1
ATOM 745 O O . GLY A 1 101 ? -7.253 -10.843 0.846 1.00 97.19 101 GLY A O 1
ATOM 746 N N . TYR A 1 102 ? -5.175 -11.354 0.147 1.00 98.62 102 TYR A N 1
ATOM 747 C CA . TYR A 1 102 ? -4.772 -10.021 -0.274 1.00 98.62 102 TYR A CA 1
ATOM 748 C C . TYR A 1 102 ? -4.039 -10.093 -1.613 1.00 98.62 102 TYR A C 1
ATOM 750 O O . TYR A 1 102 ? -3.250 -11.009 -1.864 1.00 98.62 102 TYR A O 1
ATOM 758 N N . HIS A 1 103 ? -4.188 -9.050 -2.423 1.00 98.62 103 HIS A N 1
ATOM 759 C CA . HIS A 1 103 ? -3.421 -8.856 -3.647 1.00 98.62 103 HIS A CA 1
ATOM 760 C C . HIS A 1 103 ? -2.659 -7.533 -3.619 1.00 98.62 103 HIS A C 1
ATOM 762 O O . HIS A 1 103 ? -2.943 -6.633 -2.828 1.00 98.62 103 HIS A O 1
ATOM 768 N N . MET A 1 104 ? -1.665 -7.408 -4.504 1.00 98.75 104 MET A N 1
ATOM 769 C CA . MET A 1 104 ? -0.956 -6.147 -4.705 1.00 98.75 104 MET A CA 1
ATOM 770 C C . MET A 1 104 ? -1.948 -5.078 -5.163 1.00 98.75 104 MET A C 1
ATOM 772 O O . MET A 1 104 ? -2.459 -5.162 -6.283 1.00 98.75 104 MET A O 1
ATOM 776 N N . ALA A 1 105 ? -2.164 -4.080 -4.313 1.00 98.56 105 ALA A N 1
ATOM 777 C CA . ALA A 1 105 ? -3.131 -3.021 -4.526 1.00 98.56 105 ALA A CA 1
ATOM 778 C C . ALA A 1 105 ? -2.825 -2.229 -5.799 1.00 98.56 105 ALA A C 1
ATOM 780 O O . ALA A 1 105 ? -1.667 -2.091 -6.216 1.00 98.56 105 ALA A O 1
ATOM 781 N N . ASN A 1 106 ? -3.866 -1.657 -6.392 1.00 97.75 106 ASN A N 1
ATOM 782 C CA . ASN A 1 106 ? -3.733 -0.520 -7.293 1.00 97.75 106 ASN A CA 1
ATOM 783 C C . ASN A 1 106 ? -4.053 0.798 -6.571 1.00 97.75 106 ASN A C 1
ATOM 785 O O . ASN A 1 106 ? -4.650 0.804 -5.495 1.00 97.75 106 ASN A O 1
ATOM 789 N N . MET A 1 107 ? -3.645 1.930 -7.155 1.00 95.69 107 MET A N 1
ATOM 790 C CA . MET A 1 107 ? -3.858 3.231 -6.512 1.00 95.69 107 MET A CA 1
ATOM 791 C C . MET A 1 107 ? -5.343 3.540 -6.278 1.00 95.69 107 MET A C 1
ATOM 793 O O . MET A 1 107 ? -5.680 4.051 -5.221 1.00 95.69 107 MET A O 1
ATOM 797 N N . ALA A 1 108 ? -6.237 3.198 -7.209 1.00 96.12 108 ALA A N 1
ATOM 798 C CA . ALA A 1 108 ? -7.666 3.477 -7.064 1.00 96.12 108 ALA A CA 1
ATOM 799 C C . ALA A 1 108 ? -8.316 2.706 -5.900 1.00 96.12 108 ALA A C 1
ATOM 801 O O . ALA A 1 108 ? -9.316 3.163 -5.356 1.00 96.12 108 ALA A O 1
ATOM 802 N N . GLU A 1 109 ? -7.743 1.574 -5.484 1.00 97.38 109 GLU A N 1
ATOM 803 C CA . GLU A 1 109 ? -8.249 0.800 -4.345 1.00 97.38 109 GLU A CA 1
ATOM 804 C C . GLU A 1 109 ? -7.883 1.408 -2.999 1.00 97.38 109 GLU A C 1
ATOM 806 O O . GLU A 1 109 ? -8.697 1.363 -2.085 1.00 97.38 109 GLU A O 1
ATOM 811 N N . ILE A 1 110 ? -6.676 1.970 -2.872 1.00 96.69 110 ILE A N 1
ATOM 812 C CA . ILE A 1 110 ? -6.161 2.480 -1.592 1.00 96.69 110 ILE A CA 1
ATOM 813 C C . ILE A 1 110 ? -6.034 4.003 -1.538 1.00 96.69 110 ILE A C 1
ATOM 815 O O . ILE A 1 110 ? -5.530 4.539 -0.554 1.00 96.69 110 ILE A O 1
ATOM 819 N N . GLN A 1 111 ? -6.506 4.720 -2.563 1.00 95.44 111 GLN A N 1
ATOM 820 C CA . GLN A 1 111 ? -6.401 6.179 -2.637 1.00 95.44 111 GLN A CA 1
ATOM 821 C C . GLN A 1 111 ? -7.033 6.852 -1.416 1.00 95.44 111 GLN A C 1
ATOM 823 O O . GLN A 1 111 ? -6.419 7.740 -0.823 1.00 95.44 111 GLN A O 1
ATOM 828 N N . ASN A 1 112 ? -8.238 6.414 -1.034 1.00 93.50 112 ASN A N 1
ATOM 829 C CA . ASN A 1 112 ? -8.950 6.922 0.131 1.00 93.50 112 ASN A CA 1
ATOM 830 C C . ASN A 1 112 ? -8.795 5.981 1.332 1.00 93.50 112 ASN A C 1
ATOM 832 O O . ASN A 1 112 ? -9.647 5.134 1.598 1.00 93.50 112 ASN A O 1
ATOM 836 N N . THR A 1 113 ? -7.727 6.173 2.099 1.00 93.12 113 THR A N 1
ATOM 837 C CA . THR A 1 113 ? -7.453 5.367 3.295 1.00 93.12 113 THR A CA 1
ATOM 838 C C . THR A 1 113 ? -8.436 5.603 4.440 1.00 93.12 113 THR A C 1
ATOM 840 O O . THR A 1 113 ? -8.537 4.749 5.309 1.00 93.12 113 THR A O 1
ATOM 843 N N . SER A 1 114 ? -9.203 6.703 4.441 1.00 90.50 114 SER A N 1
ATOM 844 C CA . SER A 1 114 ? -10.239 6.938 5.464 1.00 90.50 114 SER A CA 1
ATOM 845 C C . SER A 1 114 ? -11.421 5.969 5.363 1.00 90.50 114 SER A C 1
ATOM 847 O O . SER A 1 114 ? -12.132 5.764 6.341 1.00 90.50 114 SER A O 1
ATOM 849 N N . ALA A 1 115 ? -11.603 5.348 4.194 1.00 91.00 115 ALA A N 1
ATOM 850 C CA . ALA A 1 115 ? -12.602 4.312 3.954 1.00 91.00 115 ALA A CA 1
ATOM 851 C C . ALA A 1 115 ? -12.024 2.892 4.095 1.00 91.00 115 ALA A C 1
ATOM 853 O O . ALA A 1 115 ? -12.699 1.922 3.756 1.00 91.00 115 ALA A O 1
ATOM 854 N N . LEU A 1 116 ? -10.772 2.762 4.548 1.00 94.38 116 LEU A N 1
ATOM 855 C CA . LEU A 1 116 ? -10.060 1.496 4.675 1.00 94.38 116 LEU A CA 1
ATOM 856 C C . LEU A 1 116 ? -9.503 1.314 6.088 1.00 94.38 116 LEU A C 1
ATOM 858 O O . LEU A 1 116 ? -9.294 2.270 6.832 1.00 94.38 116 LEU A O 1
ATOM 862 N N . ARG A 1 117 ? -9.213 0.065 6.455 1.00 95.19 117 ARG A N 1
ATOM 863 C CA . ARG A 1 117 ? -8.580 -0.264 7.733 1.00 95.19 117 ARG A CA 1
ATOM 864 C C . ARG A 1 117 ? -7.169 -0.750 7.474 1.00 95.19 117 ARG A C 1
ATOM 866 O O . ARG A 1 117 ? -6.969 -1.685 6.700 1.00 95.19 117 ARG A O 1
ATOM 873 N N . TYR A 1 118 ? -6.189 -0.164 8.152 1.00 97.00 118 TYR A N 1
ATOM 874 C CA . TYR A 1 118 ? -4.835 -0.691 8.080 1.00 97.00 118 TYR A CA 1
ATOM 875 C C . TYR A 1 118 ? -4.737 -2.009 8.859 1.00 97.00 118 TYR A C 1
ATOM 877 O O . TYR A 1 118 ? -4.908 -2.046 10.078 1.00 97.00 118 TYR A O 1
ATOM 885 N N . ALA A 1 119 ? -4.486 -3.102 8.145 1.00 97.19 119 ALA A N 1
ATOM 886 C CA . ALA A 1 119 ? -4.514 -4.467 8.658 1.00 97.19 119 ALA A CA 1
ATOM 887 C C . ALA A 1 119 ? -3.164 -4.855 9.289 1.00 97.19 119 ALA A C 1
ATOM 889 O O . ALA A 1 119 ? -2.458 -5.744 8.811 1.00 97.19 119 ALA A O 1
ATOM 890 N N . LYS A 1 120 ? -2.768 -4.146 10.354 1.00 95.56 120 LYS A N 1
ATOM 891 C CA . LYS A 1 120 ? -1.468 -4.336 11.029 1.00 95.56 120 LYS A CA 1
ATOM 892 C C . LYS A 1 120 ? -1.293 -5.709 11.684 1.00 95.56 120 LYS A C 1
ATOM 894 O O . LYS A 1 120 ? -0.172 -6.110 11.972 1.00 95.56 120 LYS A O 1
ATOM 899 N N . GLU A 1 121 ? -2.392 -6.403 11.947 1.00 94.94 121 GLU A N 1
ATOM 900 C CA . GLU A 1 121 ? -2.424 -7.754 12.504 1.00 94.94 121 GLU A CA 1
ATOM 901 C C . GLU A 1 121 ? -2.129 -8.851 11.471 1.00 94.94 121 GLU A C 1
ATOM 903 O O . GLU A 1 121 ? -1.882 -9.994 11.854 1.00 94.94 121 GLU A O 1
ATOM 908 N N . VAL A 1 122 ? -2.115 -8.525 10.171 1.00 96.50 122 VAL A N 1
ATOM 909 C CA . VAL A 1 122 ? -1.722 -9.478 9.126 1.00 96.50 122 VAL A CA 1
ATOM 910 C C . VAL A 1 122 ? -0.244 -9.848 9.310 1.00 96.50 122 VAL A C 1
ATOM 912 O O . VAL A 1 122 ? 0.608 -8.955 9.383 1.00 96.50 122 VAL A O 1
ATOM 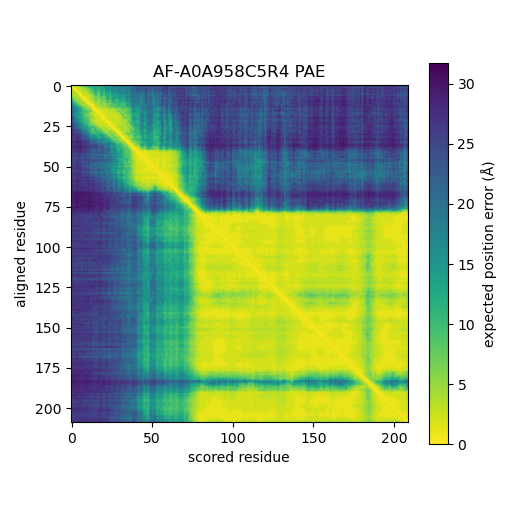915 N N . PRO A 1 123 ? 0.110 -11.149 9.347 1.00 96.62 123 PRO A N 1
ATOM 916 C CA . PRO A 1 123 ? 1.501 -11.573 9.408 1.00 96.62 123 PRO A CA 1
ATOM 917 C C . PRO A 1 123 ? 2.319 -10.952 8.277 1.00 96.62 123 PRO A C 1
ATOM 919 O O . PRO A 1 123 ? 1.998 -11.098 7.097 1.00 96.62 123 PRO A O 1
ATOM 922 N N . GLY A 1 124 ? 3.387 -10.249 8.650 1.00 95.62 124 GLY A N 1
ATOM 923 C CA . GLY A 1 124 ? 4.225 -9.541 7.692 1.00 95.62 124 GLY A CA 1
ATOM 924 C C . GLY A 1 124 ? 3.701 -8.164 7.282 1.00 95.62 124 GLY A C 1
ATOM 925 O O . GLY A 1 124 ? 4.195 -7.637 6.292 1.00 95.62 124 GLY A O 1
ATOM 926 N N . ALA A 1 125 ? 2.762 -7.549 8.004 1.00 97.88 125 ALA A N 1
ATOM 927 C CA . ALA A 1 125 ? 2.493 -6.119 7.879 1.00 97.88 125 ALA A CA 1
ATOM 928 C C . ALA A 1 125 ? 3.595 -5.280 8.548 1.00 97.88 125 ALA A C 1
ATOM 930 O O . ALA A 1 125 ? 4.115 -5.638 9.606 1.00 97.88 125 ALA A O 1
ATOM 931 N N . VAL A 1 126 ? 3.990 -4.161 7.933 1.00 97.62 126 VAL A N 1
ATOM 932 C CA . VAL A 1 126 ? 4.921 -3.213 8.561 1.00 97.62 126 VAL A CA 1
ATOM 933 C C . VAL A 1 126 ? 4.194 -2.353 9.598 1.00 97.62 126 VAL A C 1
ATOM 935 O O . VAL A 1 126 ? 3.069 -1.908 9.388 1.00 97.62 126 VAL A O 1
ATOM 938 N N . THR A 1 127 ? 4.855 -2.085 10.718 1.00 95.75 127 THR A N 1
ATOM 939 C CA . THR A 1 127 ? 4.378 -1.193 11.782 1.00 95.75 127 THR A CA 1
ATOM 940 C C . THR A 1 127 ? 5.447 -0.151 12.093 1.00 95.75 127 THR A C 1
ATOM 942 O O . THR A 1 127 ? 6.638 -0.450 11.990 1.00 95.75 127 THR A O 1
ATOM 945 N N . ALA A 1 128 ? 5.047 1.050 12.509 1.00 93.56 128 ALA A N 1
ATOM 946 C CA . ALA A 1 128 ? 5.960 2.057 13.048 1.00 93.56 128 ALA A CA 1
ATOM 947 C C . ALA A 1 128 ? 5.564 2.415 14.486 1.00 93.56 128 ALA A C 1
ATOM 949 O O . ALA A 1 128 ? 4.437 2.174 14.909 1.00 93.56 128 ALA A O 1
ATOM 950 N N . GLN A 1 129 ? 6.501 2.978 15.248 1.00 92.25 129 GLN A N 1
ATOM 951 C CA . GLN A 1 129 ? 6.257 3.335 16.652 1.00 92.25 129 GLN A CA 1
ATOM 952 C C . GLN A 1 129 ? 5.124 4.362 16.802 1.00 92.25 129 GLN A C 1
ATOM 954 O O . GLN A 1 129 ? 4.338 4.260 17.736 1.00 92.25 129 GLN A O 1
ATOM 959 N N . ASP A 1 130 ? 5.015 5.293 15.852 1.00 90.12 130 ASP A N 1
ATOM 960 C CA . ASP A 1 130 ? 4.022 6.374 15.830 1.00 90.12 130 ASP A CA 1
ATOM 961 C C . ASP A 1 130 ? 2.935 6.155 14.759 1.00 90.12 130 ASP A C 1
ATOM 963 O O . ASP A 1 130 ? 2.446 7.092 14.139 1.00 90.12 130 ASP A O 1
ATOM 967 N N . SER A 1 131 ? 2.590 4.896 14.452 1.00 88.81 131 SER A N 1
ATOM 968 C CA . SER A 1 131 ? 1.514 4.604 13.489 1.00 88.81 131 SER A CA 1
ATOM 969 C C . SER A 1 131 ? 0.170 4.293 14.148 1.00 88.81 131 SER A C 1
ATOM 971 O O . SER A 1 131 ? -0.850 4.282 13.467 1.00 88.81 131 SER A O 1
ATOM 973 N N . GLY A 1 132 ? 0.124 4.033 15.460 1.00 91.06 132 GLY A N 1
ATOM 974 C CA . GLY A 1 132 ? -1.111 3.661 16.160 1.00 91.06 132 GLY A CA 1
ATOM 975 C C . GLY A 1 132 ? -1.827 2.468 15.501 1.00 91.06 132 GLY A C 1
ATOM 976 O O . GLY A 1 132 ? -1.299 1.352 15.451 1.00 91.06 132 GLY A O 1
ATOM 977 N N . ASN A 1 133 ? -3.045 2.696 14.998 1.00 89.69 133 ASN A N 1
ATOM 978 C CA . ASN A 1 133 ? -3.806 1.733 14.183 1.00 89.69 133 ASN A CA 1
ATOM 979 C C . ASN A 1 133 ? -3.697 1.989 12.672 1.00 89.69 133 ASN A C 1
ATOM 981 O O . ASN A 1 133 ? -4.267 1.236 11.893 1.00 89.69 133 ASN A O 1
ATOM 985 N N . GLY A 1 134 ? -2.998 3.044 12.266 1.00 93.62 134 GLY A N 1
ATOM 986 C CA . GLY A 1 134 ? -2.805 3.434 10.881 1.00 93.62 134 GLY A CA 1
ATOM 987 C C . GLY A 1 134 ? -1.532 2.863 10.241 1.00 93.62 134 GLY A C 1
ATOM 988 O O . GLY A 1 134 ? -0.712 2.214 10.899 1.00 93.62 134 GLY A O 1
ATOM 989 N N . PRO A 1 135 ? -1.368 3.111 8.935 1.00 95.12 135 PRO A N 1
ATOM 990 C CA . PRO A 1 135 ? -0.171 2.772 8.166 1.00 95.12 135 PRO A CA 1
ATOM 991 C C . PRO A 1 135 ? 1.048 3.628 8.561 1.00 95.12 135 PRO A C 1
ATOM 993 O O . PRO A 1 135 ? 0.889 4.750 9.045 1.00 95.12 135 PRO A O 1
ATOM 996 N N . PRO A 1 136 ? 2.281 3.161 8.298 1.00 94.19 136 PRO A N 1
ATOM 997 C CA . PRO A 1 136 ? 3.472 3.995 8.431 1.00 94.19 136 PRO A CA 1
ATOM 998 C C . PRO A 1 136 ? 3.585 5.035 7.299 1.00 94.19 136 PRO A C 1
ATOM 1000 O O . PRO A 1 136 ? 3.261 4.761 6.142 1.00 94.19 136 PRO A O 1
ATOM 1003 N N . PHE A 1 137 ? 4.120 6.214 7.625 1.00 94.19 137 PHE A N 1
ATOM 1004 C CA . PHE A 1 137 ? 4.414 7.293 6.672 1.00 94.19 137 PHE A CA 1
ATOM 1005 C C . PHE A 1 137 ? 5.828 7.173 6.085 1.00 94.19 137 PHE A C 1
ATOM 1007 O O . PHE A 1 137 ? 6.705 6.551 6.684 1.00 94.19 137 PHE A O 1
ATOM 1014 N N . SER A 1 138 ? 6.068 7.777 4.916 1.00 93.69 138 SER A N 1
ATOM 1015 C CA . SER A 1 138 ? 7.393 7.868 4.260 1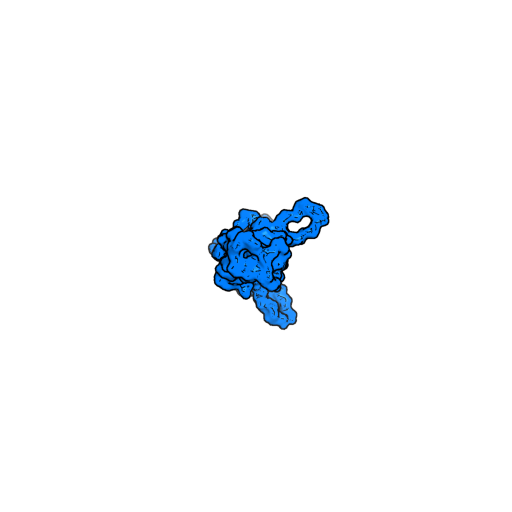.00 93.69 138 SER A CA 1
ATOM 1016 C C . SER A 1 138 ? 8.016 6.549 3.788 1.00 93.69 138 SER A C 1
ATOM 1018 O O . SER A 1 138 ? 9.131 6.541 3.261 1.00 93.69 138 SER A O 1
ATOM 1020 N N . ILE A 1 139 ? 7.325 5.419 3.946 1.00 95.94 139 ILE A N 1
ATOM 1021 C CA . ILE A 1 139 ? 7.825 4.114 3.517 1.00 95.94 139 ILE A CA 1
ATOM 1022 C C . ILE A 1 139 ? 7.264 3.769 2.137 1.00 95.94 139 ILE A C 1
ATOM 1024 O O . ILE A 1 139 ? 6.079 3.482 1.969 1.00 95.94 139 ILE A O 1
ATOM 1028 N N . THR A 1 140 ? 8.143 3.766 1.134 1.00 97.69 140 THR A N 1
ATOM 1029 C CA . THR A 1 140 ? 7.764 3.445 -0.249 1.00 97.69 140 THR A CA 1
ATOM 1030 C C . THR A 1 140 ? 7.548 1.951 -0.465 1.00 97.69 140 THR A C 1
ATOM 1032 O O . THR A 1 140 ? 8.354 1.119 -0.039 1.00 97.69 140 THR A O 1
ATOM 1035 N N . GLY A 1 141 ? 6.491 1.618 -1.203 1.00 98.44 141 GLY A N 1
ATOM 1036 C CA . GLY A 1 141 ? 6.208 0.261 -1.660 1.00 98.44 141 GLY A CA 1
ATOM 1037 C C . GLY A 1 141 ? 5.697 0.241 -3.095 1.00 98.44 141 GLY A C 1
ATOM 1038 O O . GLY A 1 141 ? 5.134 1.230 -3.562 1.00 98.44 141 GLY A O 1
ATOM 1039 N N . TRP A 1 142 ? 5.915 -0.868 -3.796 1.00 98.81 142 TRP A N 1
ATOM 1040 C CA . TRP A 1 142 ? 5.359 -1.127 -5.118 1.00 98.81 142 TRP A CA 1
ATOM 1041 C C . TRP A 1 142 ? 3.830 -1.028 -5.091 1.00 98.81 142 TRP A C 1
ATOM 1043 O O . TRP A 1 142 ? 3.194 -1.504 -4.147 1.00 98.81 142 TRP A O 1
ATOM 1053 N N . ILE A 1 143 ? 3.251 -0.446 -6.143 1.00 98.75 143 ILE A N 1
ATOM 1054 C CA . ILE A 1 143 ? 1.800 -0.345 -6.343 1.00 98.75 143 ILE A CA 1
ATOM 1055 C C . ILE A 1 143 ? 1.448 -0.533 -7.817 1.00 98.75 143 ILE A C 1
ATOM 1057 O O . ILE A 1 143 ? 2.185 -0.073 -8.690 1.00 98.75 143 ILE A O 1
ATOM 1061 N N . ARG A 1 144 ? 0.334 -1.209 -8.122 1.00 98.50 144 ARG A N 1
ATOM 1062 C CA . ARG A 1 144 ? -0.124 -1.354 -9.508 1.00 98.50 144 ARG A CA 1
ATOM 1063 C C . ARG A 1 144 ? -0.528 0.005 -10.072 1.00 98.50 144 ARG A C 1
ATOM 1065 O O . ARG A 1 144 ? -1.202 0.794 -9.415 1.00 98.50 144 ARG A O 1
ATOM 1072 N N . THR A 1 145 ? -0.163 0.228 -11.329 1.00 97.88 145 THR A N 1
ATOM 1073 C CA . THR A 1 145 ? -0.453 1.472 -12.052 1.00 97.88 145 THR A CA 1
ATOM 1074 C C . THR A 1 145 ? -1.748 1.432 -12.862 1.00 97.88 145 THR A C 1
ATOM 1076 O O . THR A 1 145 ? -2.257 2.479 -13.235 1.00 97.88 145 THR A O 1
ATOM 1079 N N . GLY A 1 146 ? -2.284 0.242 -13.159 1.00 97.06 146 GLY A N 1
ATOM 1080 C CA . GLY A 1 146 ? -3.499 0.086 -13.972 1.00 97.06 146 GLY A CA 1
ATOM 1081 C C . GLY A 1 146 ? -3.315 0.352 -15.474 1.00 97.06 146 GLY A C 1
ATOM 1082 O O . GLY A 1 146 ? -4.295 0.343 -16.211 1.00 97.06 146 GLY A O 1
ATOM 1083 N N . VAL A 1 147 ? -2.080 0.562 -15.943 1.00 97.44 147 VAL A N 1
ATOM 1084 C CA . VAL A 1 147 ? -1.765 0.810 -17.362 1.00 97.44 147 VAL A CA 1
ATOM 1085 C C . VAL A 1 147 ? -1.053 -0.377 -18.020 1.00 97.44 147 VAL A C 1
ATOM 1087 O O . VAL A 1 147 ? -0.658 -1.336 -17.353 1.00 97.44 147 VAL A O 1
ATOM 1090 N N . SER A 1 148 ? -0.869 -0.309 -19.343 1.00 98.31 148 SER A N 1
ATOM 1091 C CA . SER A 1 148 ? -0.123 -1.299 -20.131 1.00 98.31 148 SER A CA 1
ATOM 1092 C C . SER A 1 148 ? 1.343 -1.434 -19.693 1.00 98.31 148 SER A C 1
ATOM 1094 O O . SER A 1 148 ? 1.865 -0.610 -18.944 1.00 98.31 148 SER A O 1
ATOM 1096 N N . SER A 1 149 ? 2.028 -2.473 -20.186 1.00 98.44 149 SER A N 1
ATOM 1097 C CA . SER A 1 149 ? 3.454 -2.712 -19.916 1.00 98.44 149 SER A CA 1
ATOM 1098 C C . SER A 1 149 ? 4.299 -1.464 -20.168 1.00 98.44 149 SER A C 1
ATOM 1100 O O . SER A 1 149 ? 4.260 -0.894 -21.259 1.00 98.44 149 SER A O 1
ATOM 1102 N N . ASN A 1 150 ? 5.037 -1.027 -19.149 1.00 98.62 150 ASN A N 1
ATOM 1103 C CA . ASN A 1 150 ? 5.853 0.174 -19.208 1.00 98.62 150 ASN A CA 1
ATOM 1104 C C . ASN A 1 150 ? 7.065 0.049 -18.270 1.00 98.62 150 ASN A C 1
ATOM 1106 O O . ASN A 1 150 ? 6.964 -0.451 -17.147 1.00 98.62 150 ASN A O 1
ATOM 1110 N N . THR A 1 151 ? 8.225 0.497 -18.742 1.00 98.56 151 THR A N 1
ATOM 1111 C CA . THR A 1 151 ? 9.507 0.437 -18.024 1.00 98.56 151 THR A CA 1
ATOM 1112 C C . THR A 1 151 ? 10.118 1.819 -17.764 1.00 98.56 151 THR A C 1
ATOM 1114 O O . THR A 1 151 ? 11.236 1.900 -17.249 1.00 98.56 151 THR A O 1
ATOM 1117 N N . SER A 1 152 ? 9.401 2.899 -18.098 1.00 98.25 152 SER A N 1
ATOM 1118 C CA . SER A 1 152 ? 9.856 4.284 -17.962 1.00 98.25 152 SER A CA 1
ATOM 1119 C C . SER A 1 152 ? 9.926 4.748 -16.505 1.00 98.25 152 SER A C 1
ATOM 1121 O O . SER A 1 152 ? 9.323 4.167 -15.604 1.00 98.25 152 SER A O 1
ATOM 1123 N N . THR A 1 153 ? 10.637 5.850 -16.280 1.00 98.31 153 THR A N 1
ATOM 1124 C CA . THR A 1 153 ? 10.754 6.538 -14.985 1.00 98.31 153 THR A CA 1
ATOM 1125 C C . THR A 1 153 ? 9.559 7.444 -14.664 1.00 98.31 153 THR A C 1
ATOM 1127 O O . THR A 1 153 ? 9.619 8.241 -13.731 1.00 98.31 153 THR A O 1
ATOM 1130 N N . GLN A 1 154 ? 8.462 7.359 -15.421 1.00 98.38 154 GLN A N 1
ATOM 1131 C CA . GLN A 1 154 ? 7.269 8.151 -15.144 1.00 98.38 154 GLN A CA 1
ATOM 1132 C C . GLN A 1 154 ? 6.437 7.489 -14.039 1.00 98.38 154 GLN A C 1
ATOM 1134 O O . GLN A 1 154 ? 5.920 6.378 -14.202 1.00 98.38 154 GLN A O 1
ATOM 1139 N N . VAL A 1 155 ? 6.277 8.206 -12.926 1.00 98.06 155 VAL A N 1
ATOM 1140 C CA . VAL A 1 155 ? 5.395 7.828 -11.813 1.00 98.06 155 VAL A CA 1
ATOM 1141 C C . VAL A 1 155 ? 3.973 7.608 -12.332 1.00 98.06 155 VAL A C 1
ATOM 1143 O O . VAL A 1 155 ? 3.443 8.429 -13.079 1.00 98.06 155 VAL A O 1
ATOM 1146 N N . GLY A 1 156 ? 3.364 6.485 -11.954 1.00 97.19 156 GLY A N 1
ATOM 1147 C CA . GLY A 1 156 ? 2.023 6.104 -12.397 1.00 97.19 156 GLY A CA 1
ATOM 1148 C C . GLY A 1 156 ? 1.987 5.416 -13.764 1.00 97.19 156 GLY A C 1
ATOM 1149 O O . GLY A 1 156 ? 0.940 4.903 -14.140 1.00 97.19 156 GLY A O 1
ATOM 1150 N N . ALA A 1 157 ? 3.110 5.337 -14.485 1.00 98.06 157 ALA A N 1
ATOM 1151 C CA . ALA A 1 157 ? 3.215 4.569 -15.723 1.00 98.06 157 ALA A CA 1
ATOM 1152 C C . ALA A 1 157 ? 4.114 3.340 -15.548 1.00 98.06 157 ALA A C 1
ATOM 1154 O O . ALA A 1 157 ? 3.673 2.222 -15.818 1.00 98.06 157 ALA A O 1
ATOM 1155 N N . GLY A 1 158 ? 5.343 3.534 -15.053 1.00 98.44 158 GLY A N 1
ATOM 1156 C CA . GLY A 1 158 ? 6.322 2.461 -14.872 1.00 98.44 158 GLY A CA 1
ATOM 1157 C C . GLY A 1 158 ? 5.770 1.336 -13.998 1.00 98.44 158 GLY A C 1
ATOM 1158 O O . GLY A 1 158 ? 5.313 1.575 -12.879 1.00 98.44 158 GLY A O 1
ATOM 1159 N N . ASN A 1 159 ? 5.799 0.106 -14.504 1.00 98.69 159 ASN A N 1
ATOM 1160 C CA . ASN A 1 159 ? 5.242 -1.065 -13.830 1.00 98.69 159 ASN A CA 1
ATOM 1161 C C . ASN A 1 159 ? 6.101 -2.310 -14.026 1.00 98.69 159 ASN A C 1
ATOM 1163 O O . ASN A 1 159 ? 5.572 -3.413 -14.035 1.00 98.69 159 ASN A O 1
ATOM 1167 N N . CYS A 1 160 ? 7.416 -2.155 -14.209 1.00 98.75 160 CYS A N 1
ATOM 1168 C CA . CYS A 1 160 ? 8.337 -3.282 -14.358 1.00 98.75 160 CYS A CA 1
ATOM 1169 C C . CYS A 1 160 ? 7.917 -4.282 -15.440 1.00 98.75 160 CYS A C 1
ATOM 1171 O O . CYS A 1 160 ? 8.008 -5.495 -15.236 1.00 98.75 160 CYS A O 1
ATOM 1173 N N . ALA A 1 161 ? 7.450 -3.764 -16.580 1.00 98.56 161 ALA A N 1
ATOM 1174 C CA . ALA A 1 161 ? 6.877 -4.560 -17.659 1.00 98.56 161 ALA A CA 1
ATOM 1175 C C . ALA A 1 161 ? 5.756 -5.496 -17.159 1.00 98.56 161 ALA A C 1
ATOM 1177 O O . ALA A 1 161 ? 5.850 -6.716 -17.281 1.00 98.56 161 ALA A O 1
ATOM 1178 N N . LEU A 1 162 ? 4.719 -4.923 -16.537 1.00 98.44 162 LEU A N 1
ATOM 1179 C CA . LEU A 1 162 ? 3.640 -5.656 -15.851 1.00 98.44 162 LEU A CA 1
ATOM 1180 C C . LEU A 1 162 ? 4.131 -6.568 -14.715 1.00 98.44 162 LEU A C 1
ATOM 1182 O O . LEU A 1 162 ? 3.601 -7.656 -14.509 1.00 98.44 162 LEU A O 1
ATOM 1186 N N . TRP A 1 163 ? 5.124 -6.102 -13.962 1.00 98.62 163 TRP A N 1
ATOM 1187 C CA . TRP A 1 163 ? 5.690 -6.781 -12.796 1.00 98.62 163 TRP A CA 1
ATOM 1188 C C . TRP A 1 163 ? 6.288 -8.143 -13.155 1.00 98.62 163 TRP A C 1
ATOM 1190 O O . TRP A 1 163 ? 6.201 -9.095 -12.389 1.00 98.62 163 TRP A O 1
ATOM 1200 N N . THR A 1 164 ? 6.906 -8.228 -14.336 1.00 98.69 164 THR A N 1
ATOM 1201 C CA . THR A 1 164 ? 7.624 -9.423 -14.815 1.00 98.69 164 THR A CA 1
ATOM 1202 C C . THR A 1 164 ? 9.140 -9.223 -14.854 1.00 98.69 164 THR A C 1
ATOM 1204 O O . THR A 1 164 ? 9.899 -10.189 -14.860 1.00 98.69 164 THR A O 1
ATOM 1207 N N . SER A 1 165 ? 9.608 -7.971 -14.830 1.00 98.69 165 SER A N 1
ATOM 1208 C CA . SER A 1 165 ? 11.027 -7.621 -14.889 1.00 98.69 165 SER A CA 1
ATOM 1209 C C . SER A 1 165 ? 11.643 -7.405 -13.507 1.00 98.69 165 SER A C 1
ATOM 1211 O O . SER A 1 165 ? 11.074 -6.709 -12.671 1.00 98.69 165 SER A O 1
ATOM 1213 N N . ASN A 1 166 ? 12.871 -7.892 -13.314 1.00 98.62 166 ASN A N 1
ATOM 1214 C CA . ASN A 1 166 ? 13.782 -7.523 -12.220 1.00 98.62 166 ASN A CA 1
ATOM 1215 C C . ASN A 1 166 ? 15.018 -6.738 -12.701 1.00 98.62 166 ASN A C 1
ATOM 1217 O O . ASN A 1 166 ? 15.971 -6.575 -11.947 1.00 98.62 166 ASN A O 1
ATOM 1221 N N . SER A 1 167 ? 15.037 -6.281 -13.956 1.00 98.62 167 SER A N 1
ATOM 1222 C CA . SER A 1 167 ? 16.172 -5.544 -14.520 1.00 98.62 167 SER A CA 1
ATOM 1223 C C . SER A 1 167 ? 16.349 -4.173 -13.863 1.00 98.62 167 SER A C 1
ATOM 1225 O O . SER A 1 167 ? 15.378 -3.436 -13.686 1.00 98.62 167 SER A O 1
ATOM 1227 N N . ALA A 1 168 ? 17.600 -3.793 -13.592 1.00 98.44 168 ALA A N 1
ATOM 1228 C CA . ALA A 1 168 ? 17.955 -2.453 -13.125 1.00 98.44 168 ALA A CA 1
ATOM 1229 C C . ALA A 1 168 ? 17.698 -1.352 -14.175 1.00 98.44 168 ALA A C 1
ATOM 1231 O O . ALA A 1 168 ? 17.629 -0.180 -13.821 1.00 98.44 168 ALA A O 1
ATOM 1232 N N . ALA A 1 169 ? 17.540 -1.718 -15.453 1.00 98.31 169 ALA A N 1
ATOM 1233 C CA . ALA A 1 169 ? 17.222 -0.783 -16.536 1.00 98.31 169 ALA A CA 1
ATOM 1234 C C . ALA A 1 169 ? 15.723 -0.446 -16.630 1.00 98.31 169 ALA A C 1
ATOM 1236 O O . ALA A 1 169 ? 15.348 0.518 -17.294 1.00 98.31 169 ALA A O 1
ATOM 1237 N N . ASN A 1 170 ? 14.865 -1.234 -15.977 1.00 98.62 170 ASN A N 1
ATOM 1238 C CA . ASN A 1 170 ? 13.422 -1.028 -15.971 1.00 98.62 170 ASN A CA 1
ATOM 1239 C C . ASN A 1 170 ? 13.000 -0.363 -14.663 1.00 98.62 170 ASN A C 1
ATOM 1241 O O . ASN A 1 170 ? 13.622 -0.588 -13.625 1.00 98.62 170 ASN A O 1
ATOM 1245 N N . ASN A 1 171 ? 11.918 0.412 -14.700 1.00 98.81 171 ASN A N 1
ATOM 1246 C CA . ASN A 1 171 ? 11.386 1.089 -13.523 1.00 98.81 171 ASN A CA 1
ATOM 1247 C C . ASN A 1 171 ? 9.944 0.672 -13.215 1.00 98.81 171 ASN A C 1
ATOM 1249 O O . ASN A 1 171 ? 9.155 0.324 -14.100 1.00 98.81 171 ASN A O 1
ATOM 1253 N N . GLY A 1 172 ? 9.626 0.709 -11.926 1.00 98.69 172 GLY A N 1
ATOM 1254 C CA . GLY A 1 172 ? 8.293 0.520 -11.375 1.00 98.69 172 GLY A CA 1
ATOM 1255 C C . GLY A 1 172 ? 7.889 1.723 -10.532 1.00 98.69 172 GLY A C 1
ATOM 1256 O O . GLY A 1 172 ? 8.739 2.421 -9.975 1.00 98.69 172 GLY A O 1
ATOM 1257 N N . THR A 1 173 ? 6.586 1.951 -10.428 1.00 98.69 173 THR A N 1
ATOM 1258 C CA . THR A 1 173 ? 6.010 2.978 -9.561 1.00 98.69 173 THR A CA 1
ATOM 1259 C C . THR A 1 173 ? 5.966 2.474 -8.124 1.00 98.69 173 THR A C 1
ATOM 1261 O O . THR A 1 173 ? 5.490 1.369 -7.850 1.00 98.69 173 THR A O 1
ATOM 1264 N N . THR A 1 174 ? 6.438 3.301 -7.199 1.00 98.75 174 THR A N 1
ATOM 1265 C CA . THR A 1 174 ? 6.248 3.120 -5.762 1.00 98.75 174 THR A CA 1
ATOM 1266 C C . THR A 1 174 ? 5.484 4.294 -5.184 1.00 98.75 174 THR A C 1
ATOM 1268 O O . THR A 1 174 ? 5.537 5.402 -5.716 1.00 98.75 174 THR A O 1
ATOM 1271 N N . VAL A 1 175 ? 4.786 4.060 -4.076 1.00 98.12 175 VAL A N 1
ATOM 1272 C CA . VAL A 1 175 ? 4.103 5.124 -3.336 1.00 98.12 175 VAL A CA 1
ATOM 1273 C C . VAL A 1 175 ? 4.306 4.987 -1.838 1.00 98.12 175 VAL A C 1
ATOM 1275 O O . VAL A 1 175 ? 4.592 3.893 -1.340 1.00 98.12 175 VAL A O 1
ATOM 1278 N N . ALA A 1 176 ? 4.173 6.099 -1.128 1.00 97.06 176 ALA A N 1
ATOM 1279 C CA . ALA A 1 176 ? 4.181 6.185 0.327 1.00 97.06 176 ALA A CA 1
ATOM 1280 C C . ALA A 1 176 ? 3.136 7.202 0.785 1.00 97.06 176 ALA A C 1
ATOM 1282 O O . ALA A 1 176 ? 2.754 8.075 0.008 1.00 97.06 176 ALA A O 1
ATOM 1283 N N . LEU A 1 177 ? 2.718 7.126 2.047 1.00 94.75 177 LEU A N 1
ATOM 1284 C CA . LEU A 1 177 ? 1.944 8.214 2.632 1.00 94.75 177 LEU A CA 1
ATOM 1285 C C . LEU A 1 177 ? 2.846 9.413 2.903 1.00 94.75 177 LEU A C 1
ATOM 1287 O O . LEU A 1 177 ? 3.934 9.256 3.469 1.00 94.75 177 LEU A O 1
ATOM 1291 N N . ASN A 1 178 ? 2.381 10.586 2.488 1.00 92.19 178 ASN A N 1
ATOM 1292 C CA . ASN A 1 178 ? 3.132 11.828 2.545 1.00 92.19 178 ASN A CA 1
ATOM 1293 C C . ASN A 1 178 ? 3.088 12.413 3.976 1.00 92.19 178 ASN A C 1
ATOM 1295 O O . ASN A 1 178 ? 2.010 12.771 4.457 1.00 92.19 178 ASN A O 1
ATOM 1299 N N . PRO A 1 179 ? 4.229 12.527 4.683 1.00 87.94 179 PRO A N 1
ATOM 1300 C CA . PRO A 1 179 ? 4.300 13.114 6.024 1.00 87.94 179 PRO A CA 1
ATOM 1301 C C . PRO A 1 179 ? 4.389 14.649 6.000 1.00 87.94 179 PRO A C 1
ATOM 1303 O O . PRO A 1 179 ? 4.691 15.263 7.019 1.00 87.94 179 PRO A O 1
ATOM 1306 N N . ASN A 1 180 ? 4.273 15.289 4.841 1.00 85.94 180 ASN A N 1
ATOM 1307 C CA . ASN A 1 180 ? 4.643 16.681 4.655 1.00 85.94 180 ASN A CA 1
ATOM 1308 C C . ASN A 1 180 ? 3.462 17.624 4.888 1.00 85.94 180 ASN A C 1
ATOM 1310 O O . ASN A 1 180 ? 2.971 18.296 3.986 1.00 85.94 180 ASN A O 1
ATOM 1314 N N . TRP A 1 181 ? 3.029 17.686 6.143 1.00 82.06 181 TRP A N 1
ATOM 1315 C CA . TRP A 1 181 ? 2.049 18.659 6.634 1.00 82.06 181 TRP A CA 1
ATOM 1316 C C . TRP A 1 181 ? 2.698 19.979 7.083 1.00 82.06 181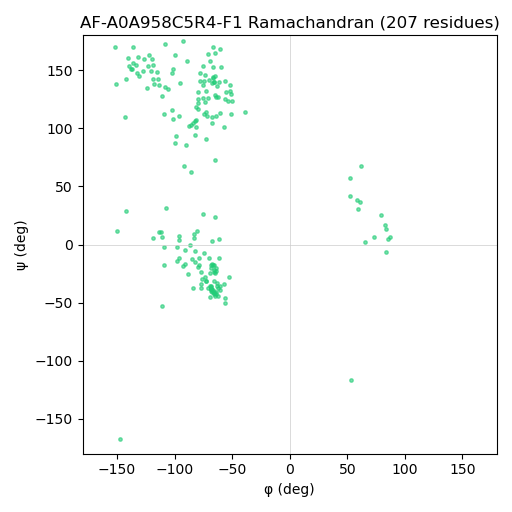 TRP A C 1
ATOM 1318 O O . TRP A 1 181 ? 2.002 20.901 7.500 1.00 82.06 181 TRP A O 1
ATOM 1328 N N . LEU A 1 182 ? 4.030 20.087 6.982 1.00 77.69 182 LEU A N 1
ATOM 1329 C CA . LEU A 1 182 ? 4.806 21.250 7.425 1.00 77.69 182 LEU A CA 1
ATOM 1330 C C . LEU A 1 182 ? 5.014 22.306 6.328 1.00 77.69 182 LEU A C 1
ATOM 1332 O O . LEU A 1 182 ? 5.354 23.448 6.638 1.00 77.69 182 LEU A O 1
ATOM 1336 N N . LEU A 1 183 ? 4.808 21.964 5.052 1.00 77.88 183 LEU A N 1
ATOM 1337 C CA . LEU A 1 183 ? 4.884 22.936 3.962 1.00 77.88 183 LEU A CA 1
ATOM 1338 C C . LEU A 1 183 ? 3.570 23.715 3.838 1.00 77.88 183 LEU A C 1
ATOM 1340 O O . LEU A 1 183 ? 2.630 23.302 3.153 1.00 77.88 183 LEU A O 1
ATOM 1344 N N . ALA A 1 184 ? 3.531 24.875 4.497 1.00 71.31 184 ALA A N 1
ATOM 1345 C CA . ALA A 1 184 ? 2.428 25.823 4.405 1.00 71.31 184 ALA A CA 1
ATOM 1346 C C . ALA A 1 184 ? 2.086 26.155 2.938 1.00 71.31 184 ALA A C 1
ATOM 1348 O O . ALA A 1 184 ? 2.967 26.473 2.139 1.00 71.31 184 ALA A O 1
ATOM 1349 N N . GLY A 1 185 ? 0.795 26.110 2.594 1.00 71.50 185 GLY A N 1
ATOM 1350 C CA . GLY A 1 185 ? 0.283 26.544 1.288 1.00 71.50 185 GLY A CA 1
ATOM 1351 C C . GLY A 1 185 ? 0.291 25.497 0.167 1.00 71.50 185 GLY A C 1
ATOM 1352 O O . GLY A 1 185 ? -0.039 25.847 -0.964 1.00 71.50 185 GLY A O 1
ATOM 1353 N N . SER A 1 186 ? 0.628 24.233 0.447 1.00 75.00 186 SER A N 1
ATOM 1354 C CA . SER A 1 186 ? 0.482 23.128 -0.514 1.00 75.00 186 SER A CA 1
ATOM 1355 C C . SER A 1 186 ? -0.756 22.274 -0.216 1.00 75.00 186 SER A C 1
ATOM 1357 O O . SER A 1 186 ? -1.160 22.130 0.937 1.00 75.00 186 SER A O 1
ATOM 1359 N N . ASN A 1 187 ? -1.381 21.714 -1.258 1.00 77.00 187 ASN A N 1
ATOM 1360 C CA . ASN A 1 187 ? -2.427 20.710 -1.070 1.00 77.00 187 ASN A CA 1
ATOM 1361 C C . ASN A 1 187 ? -1.808 19.472 -0.416 1.00 77.00 187 ASN A C 1
ATOM 1363 O O . ASN A 1 187 ? -0.837 18.921 -0.936 1.00 77.00 187 ASN A O 1
ATOM 1367 N N . LEU A 1 188 ? -2.397 19.017 0.689 1.00 79.31 188 LEU A N 1
ATOM 1368 C CA . LEU A 1 188 ? -2.000 17.781 1.354 1.00 79.31 188 LEU A CA 1
ATOM 1369 C C . LEU A 1 188 ? -2.462 16.591 0.504 1.00 79.31 188 LEU A C 1
ATOM 1371 O O . LEU A 1 188 ? -3.588 16.114 0.639 1.00 79.31 188 LEU A O 1
ATOM 1375 N N . SER A 1 189 ? -1.604 16.134 -0.411 1.00 85.38 189 SER A N 1
ATOM 1376 C CA . SER A 1 189 ? -1.791 14.826 -1.039 1.00 85.38 189 SER A CA 1
ATOM 1377 C C . SER A 1 189 ? -1.504 13.759 0.013 1.00 85.38 189 SER A C 1
ATOM 1379 O O . SER A 1 189 ? -0.417 13.784 0.585 1.00 85.38 189 SER A O 1
ATOM 1381 N N . PRO A 1 190 ? -2.410 12.800 0.271 1.00 89.69 190 PRO A N 1
ATOM 1382 C CA . PRO A 1 190 ? -2.112 11.724 1.210 1.00 89.69 190 PRO A CA 1
ATOM 1383 C C . PRO A 1 190 ? -0.986 10.821 0.697 1.00 89.69 190 PRO A C 1
ATOM 1385 O O . PRO A 1 190 ? -0.321 10.181 1.502 1.00 89.69 190 PRO A O 1
ATOM 1388 N N . TRP A 1 191 ? -0.740 10.795 -0.618 1.00 94.94 191 TRP A N 1
ATOM 1389 C CA . TRP A 1 191 ? 0.230 9.919 -1.267 1.00 94.94 191 TRP A CA 1
ATOM 1390 C C . TRP A 1 191 ? 1.337 10.701 -1.973 1.00 94.94 191 TRP A C 1
ATOM 1392 O O . TRP A 1 191 ? 1.061 11.652 -2.707 1.00 94.94 191 TRP A O 1
ATOM 1402 N N . ASP A 1 192 ? 2.568 10.219 -1.827 1.00 95.25 192 ASP A N 1
ATOM 1403 C CA . ASP A 1 192 ? 3.715 10.578 -2.655 1.00 95.25 192 ASP A CA 1
ATOM 1404 C C . ASP A 1 192 ? 4.052 9.432 -3.599 1.00 95.25 192 ASP A C 1
ATOM 1406 O O . ASP A 1 192 ? 4.138 8.275 -3.181 1.00 95.25 192 ASP A O 1
ATOM 1410 N N . GLY A 1 193 ? 4.268 9.762 -4.872 1.00 96.06 193 GLY A N 1
ATOM 1411 C CA . GLY A 1 193 ? 4.659 8.811 -5.903 1.00 96.06 193 GLY A CA 1
ATOM 1412 C C . GLY A 1 193 ? 6.106 8.990 -6.341 1.00 96.06 193 GLY A C 1
ATOM 1413 O O . GLY A 1 193 ? 6.572 10.103 -6.574 1.00 96.06 193 GLY A O 1
ATOM 1414 N N . LEU A 1 194 ? 6.811 7.872 -6.477 1.00 97.62 194 LEU A N 1
ATOM 1415 C CA . LEU A 1 194 ? 8.198 7.793 -6.917 1.00 97.62 194 LEU A CA 1
ATOM 1416 C C . LEU A 1 194 ? 8.348 6.648 -7.922 1.00 97.62 194 LEU A C 1
ATOM 1418 O O . LEU A 1 194 ? 7.453 5.820 -8.107 1.00 97.62 194 LEU A O 1
ATOM 1422 N N . THR A 1 195 ? 9.505 6.583 -8.571 1.00 98.38 195 THR A N 1
ATOM 1423 C CA . THR A 1 195 ? 9.920 5.393 -9.313 1.00 98.38 195 THR A CA 1
ATOM 1424 C C . THR A 1 195 ? 11.154 4.780 -8.685 1.00 98.38 195 THR A C 1
ATOM 1426 O O . THR A 1 195 ? 12.012 5.483 -8.152 1.00 98.38 195 THR A O 1
ATOM 1429 N N . ALA A 1 196 ? 11.265 3.463 -8.777 1.00 98.62 196 ALA A N 1
ATOM 1430 C CA . ALA A 1 196 ? 12.471 2.732 -8.424 1.00 98.62 196 ALA A CA 1
ATOM 1431 C C . ALA A 1 196 ? 12.796 1.716 -9.518 1.00 98.62 196 ALA A C 1
ATOM 1433 O O . ALA A 1 196 ? 11.902 1.253 -10.232 1.00 98.62 196 ALA A O 1
ATOM 1434 N N . THR A 1 197 ? 14.073 1.354 -9.635 1.00 98.69 197 THR A N 1
ATOM 1435 C CA . THR A 1 197 ? 14.479 0.315 -10.579 1.00 98.69 197 THR A CA 1
ATOM 1436 C C . THR A 1 197 ? 13.910 -1.030 -10.138 1.00 98.69 197 THR A C 1
ATOM 1438 O O . THR A 1 197 ? 13.814 -1.327 -8.945 1.00 98.69 197 THR A O 1
ATOM 1441 N N . CYS A 1 198 ? 13.528 -1.873 -11.091 1.00 98.81 198 CYS A N 1
ATOM 1442 C CA . CYS A 1 198 ? 12.835 -3.126 -10.795 1.00 98.81 198 CYS A CA 1
ATOM 1443 C C . CYS A 1 198 ? 13.706 -4.156 -10.067 1.00 98.81 198 CYS A C 1
ATOM 1445 O O . CYS A 1 198 ? 13.179 -5.107 -9.491 1.00 98.81 198 CYS A O 1
ATOM 1447 N N . SER A 1 199 ? 15.028 -3.976 -10.077 1.00 98.69 199 SER A N 1
ATOM 1448 C CA . SER A 1 199 ? 15.969 -4.774 -9.290 1.00 98.69 199 SER A CA 1
ATOM 1449 C C . SER A 1 199 ? 16.005 -4.385 -7.812 1.00 98.69 199 SER A C 1
ATOM 1451 O O . SER A 1 199 ? 16.436 -5.189 -6.991 1.00 98.69 199 SER A O 1
ATOM 1453 N N . THR A 1 200 ? 15.621 -3.154 -7.455 1.00 98.62 200 THR A N 1
ATOM 1454 C CA . THR A 1 200 ? 15.691 -2.676 -6.070 1.00 98.62 200 THR A CA 1
ATOM 1455 C C . THR A 1 200 ? 14.583 -3.320 -5.239 1.00 98.62 200 THR A C 1
ATOM 1457 O O . THR A 1 200 ? 13.412 -3.119 -5.551 1.00 98.62 200 THR A O 1
ATOM 1460 N N . PRO A 1 201 ? 14.899 -4.034 -4.145 1.0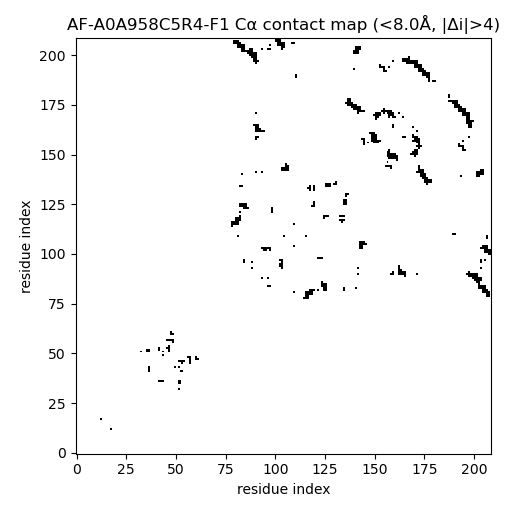0 98.62 201 PRO A N 1
ATOM 1461 C CA . PRO A 1 201 ? 13.868 -4.558 -3.265 1.00 98.62 201 PRO A CA 1
ATOM 1462 C C . PRO A 1 201 ? 13.057 -3.422 -2.628 1.00 98.62 201 PRO A C 1
ATOM 1464 O O . PRO A 1 201 ? 13.617 -2.506 -2.020 1.00 98.62 201 PRO A O 1
ATOM 1467 N N . LYS A 1 202 ? 11.730 -3.482 -2.753 1.00 98.69 202 LYS A N 1
ATOM 1468 C CA . LYS A 1 202 ? 10.788 -2.579 -2.074 1.00 98.69 202 LYS A CA 1
ATOM 1469 C C . LYS A 1 202 ? 9.681 -3.381 -1.414 1.00 98.69 202 LYS A C 1
ATOM 1471 O O . LYS A 1 202 ? 9.454 -4.540 -1.748 1.00 98.69 202 LYS A O 1
ATOM 1476 N N . ARG A 1 203 ? 8.997 -2.760 -0.458 1.00 98.75 203 ARG A N 1
ATOM 1477 C CA . ARG A 1 203 ? 7.768 -3.318 0.116 1.00 98.75 203 ARG A CA 1
ATOM 1478 C C . ARG A 1 203 ? 6.666 -3.343 -0.941 1.00 98.75 203 ARG A C 1
ATOM 1480 O O . ARG A 1 203 ? 6.821 -2.731 -1.993 1.00 98.75 203 ARG A O 1
ATOM 1487 N N . VAL A 1 204 ? 5.549 -3.994 -0.656 1.00 98.81 204 VAL A N 1
ATOM 1488 C CA . VAL A 1 204 ? 4.378 -4.029 -1.538 1.00 98.81 204 VAL A CA 1
ATOM 1489 C C . VAL A 1 204 ? 3.166 -3.528 -0.773 1.00 98.81 204 VAL A C 1
ATOM 1491 O O . VAL A 1 204 ? 2.976 -3.903 0.383 1.00 98.81 204 VAL A O 1
ATOM 1494 N N . TRP A 1 205 ? 2.376 -2.657 -1.398 1.00 98.75 205 TRP A N 1
ATOM 1495 C CA . TRP A 1 205 ? 1.054 -2.310 -0.889 1.00 98.75 205 TRP A CA 1
ATOM 1496 C C . TRP A 1 205 ? 0.066 -3.408 -1.264 1.00 98.75 205 TRP A C 1
ATOM 1498 O O . TRP A 1 205 ? -0.058 -3.760 -2.435 1.00 98.75 205 TRP A O 1
ATOM 1508 N N . CYS A 1 206 ? -0.620 -3.941 -0.263 1.00 98.75 206 CYS A N 1
ATOM 1509 C CA . CYS A 1 206 ? -1.562 -5.040 -0.378 1.00 98.75 206 CYS A CA 1
ATOM 1510 C C . CYS A 1 206 ? -2.949 -4.579 0.067 1.00 98.75 206 CYS A C 1
ATOM 1512 O O . CYS A 1 206 ? -3.068 -3.828 1.035 1.00 98.75 206 CYS A O 1
ATOM 1514 N N . VAL A 1 207 ? -3.990 -5.045 -0.611 1.00 98.44 207 VAL A N 1
ATOM 1515 C CA . VAL A 1 207 ? -5.393 -4.800 -0.257 1.00 98.44 207 VAL A CA 1
ATOM 1516 C C . VAL A 1 207 ? -6.145 -6.123 -0.263 1.00 98.44 207 VAL A C 1
ATOM 1518 O O . VAL A 1 207 ? -5.801 -7.030 -1.019 1.00 98.44 207 VAL A O 1
ATOM 1521 N N . GLN A 1 208 ? -7.102 -6.253 0.647 1.00 98.06 208 GLN A N 1
ATOM 1522 C CA . GLN A 1 208 ? -7.921 -7.446 0.805 1.00 98.06 208 GLN A CA 1
ATOM 1523 C C . GLN A 1 208 ? -8.757 -7.681 -0.457 1.00 98.06 208 GLN A C 1
ATOM 1525 O O . GLN A 1 208 ? -9.307 -6.716 -0.998 1.00 98.06 208 GLN A O 1
ATOM 1530 N N . ASP A 1 209 ? -8.827 -8.933 -0.910 1.00 94.38 209 ASP A N 1
ATOM 1531 C CA . ASP A 1 209 ? -9.627 -9.361 -2.071 1.00 94.38 209 ASP A CA 1
ATOM 1532 C C . ASP A 1 209 ? -11.133 -9.097 -1.896 1.00 94.38 209 ASP A C 1
ATOM 1534 O O . ASP A 1 209 ? -11.632 -9.189 -0.748 1.00 94.38 209 ASP A O 1
#

Secondary structure (DSSP, 8-state):
-----------PPPHHHHHHHHHHHHHHHHHHHHHHHTSTT--TTT-SS-SS--SHHHHHHHHHHS--S--GGGTT----EEEEBSS-B-GGGGGG-SPTTEEE-BHHHHS-GGGSEE-TTSTTB---TT-TTSPPBS--EE-B-SSSS--SS-TTT-BHHHHT---TTSEEEEEEE-----STTS---SEEEEEEETTS-BEEEEEE-

Foldseek 3Di:
DDDDDDDDDDDDDDPVVVVVVVVVVVVVVVVVLVVLCPDPPRDCVQPCVSPSDNDVVSVVVVVVVVPPPPPPVPPDPPAWEKFKFLWWDFLLCQQPRDDPQKGQAACVVCQDVVSHWHPCVPVGGDDDPPQVRHYDFPAKAFHDLPDAQAFDFDASGFRCRVSNHLDQSGKGKIKGQHPPPPDPPDDRRRMDIGIGGRNDIGITMMIGD

Sequence (209 aa):
MNDTSHTQRKRSLPAVAWLLIGLLAGALAMTAWQARAAGSGYDPQLDVNHDGVINTLDIQETASAWDTSGDPTLVNLVTRGYYQTSATVPGNQALTACTAGYHMANMAEIQNTSALRYAKEVPGAVTAQDSGNGPPFSITGWIRTGVSSNTSTQVGAGNCALWTSNSAANNGTTVALNPNWLLAGSNLSPWDGLTATCSTPKRVWCVQD